Protein AF-A0A9D7DE75-F1 (afdb_monomer_lite)

Radius of gyration: 20.84 Å; chains: 1; bounding box: 69×51×45 Å

Secondary structure (DSSP, 8-state):
---GGGGGGS---HHHHHHHHHHHHHHHHHHSTTHHHHHHHHHHHHHHHHHHHHHHHHS-TTHHHHHHHHHHHHSTTS--TTTS-TTSHHHHHTT-HHHHHHHHHTT--SHHHHHHHHHHHHHHHHHHHHHHHHHHHS-HHHHHHHHHHHHHHHHHHTHHHHTTT--HHHHHHHHHHHHHHHHHHH---TTS------

Sequence (198 aa):
MRDTRLIDRIGTIPGTYLVRLSLIPLVRTIAGRYWCSVAALVLFVVFWSFPSYDVALVLHEVDANWDALFLQAAEPFTDHTQVHDARSHGAKLGFRMVPALLLRLLSIDTVPGALVLQFVLLVLFQALMLLVLRDLLGNKRWAFAWAFAFSLILCGHVYTVDYGGLFDTLAFDLLLVAILLRRRAWMVDPTAPRVLHR

Foldseek 3Di:
DDDPPVVVPDPCDVVNVLCVLQVVLLCCCCVHPNVVLLVVLLVVLCVLLVVLVCVCVVVVPQVVLLVLLLVCLVPVPDDCPVVDPCPDVSVVCNVVSPLSVVCNVVVPNDLVSSVVVLSVLSSLLLSLQLVLLCVVVVDNVRSSVVSNVVSVVCSVPPVSVVSSVPCVSVVSSVVSSVSSSVVVVPPPPPPPPPPPDD

Structure (mmCIF, N/CA/C/O backbone):
data_AF-A0A9D7DE75-F1
#
_entry.id   AF-A0A9D7DE75-F1
#
loop_
_atom_site.group_PDB
_atom_site.id
_atom_site.type_symbol
_atom_site.label_atom_id
_atom_site.label_alt_id
_atom_site.label_comp_id
_atom_site.label_asym_id
_atom_site.label_entity_id
_atom_site.label_seq_id
_atom_site.pdbx_PDB_ins_code
_atom_site.Cartn_x
_atom_site.Cartn_y
_atom_site.Cartn_z
_atom_site.occupancy
_atom_site.B_iso_or_equiv
_atom_site.auth_seq_id
_atom_site.auth_comp_id
_atom_site.auth_asym_id
_atom_site.auth_atom_id
_atom_site.pdbx_PDB_model_num
ATOM 1 N N . MET A 1 1 ? -44.470 -7.386 -1.113 1.00 44.25 1 MET A N 1
ATOM 2 C CA . MET A 1 1 ? -43.570 -8.168 -0.240 1.00 44.25 1 MET A CA 1
ATOM 3 C C . MET A 1 1 ? -42.746 -9.086 -1.130 1.00 44.25 1 MET A C 1
ATOM 5 O O . MET A 1 1 ? -43.265 -10.092 -1.586 1.00 44.25 1 MET A O 1
ATOM 9 N N . ARG A 1 2 ? -41.532 -8.663 -1.509 1.00 42.09 2 ARG A N 1
ATOM 10 C CA . ARG A 1 2 ? -40.613 -9.472 -2.324 1.00 42.09 2 ARG A CA 1
ATOM 11 C C . ARG A 1 2 ? -39.732 -10.281 -1.384 1.00 42.09 2 ARG A C 1
ATOM 13 O O . ARG A 1 2 ? -39.126 -9.721 -0.477 1.00 42.09 2 ARG A O 1
ATOM 20 N N . ASP A 1 3 ? -39.742 -11.581 -1.609 1.00 43.12 3 ASP A N 1
ATOM 21 C CA . ASP A 1 3 ? -39.094 -12.603 -0.807 1.00 43.12 3 ASP A CA 1
ATOM 22 C C . ASP A 1 3 ? -37.564 -12.479 -0.918 1.00 43.12 3 ASP A C 1
ATOM 24 O O . ASP A 1 3 ? -36.954 -12.860 -1.915 1.00 43.12 3 ASP A O 1
ATOM 28 N N . THR A 1 4 ? -36.932 -11.874 0.089 1.00 45.06 4 THR A N 1
ATOM 29 C CA . THR A 1 4 ? -35.472 -11.702 0.189 1.00 45.06 4 THR A CA 1
ATOM 30 C C . THR A 1 4 ? -34.745 -12.978 0.628 1.00 45.06 4 THR A C 1
ATOM 32 O O . THR A 1 4 ? -33.519 -12.985 0.706 1.00 45.06 4 THR A O 1
ATOM 35 N N . ARG A 1 5 ? -35.465 -14.082 0.870 1.00 48.19 5 ARG A N 1
ATOM 36 C CA . ARG A 1 5 ? -34.909 -15.330 1.423 1.00 48.19 5 ARG A CA 1
ATOM 37 C C . ARG A 1 5 ? -34.141 -16.197 0.421 1.00 48.19 5 ARG A C 1
ATOM 39 O O . ARG A 1 5 ? -33.526 -17.181 0.820 1.00 48.19 5 ARG A O 1
ATOM 46 N N . LEU A 1 6 ? -34.152 -15.852 -0.867 1.00 40.25 6 LEU A N 1
ATOM 47 C CA . LEU A 1 6 ? -33.444 -16.612 -1.908 1.00 40.25 6 LEU A CA 1
ATOM 48 C C . LEU A 1 6 ? -31.962 -16.231 -2.061 1.00 40.25 6 LEU A C 1
ATOM 50 O O . LEU A 1 6 ? -31.198 -17.012 -2.619 1.00 40.25 6 LEU A O 1
ATOM 54 N N . ILE A 1 7 ? -31.530 -15.085 -1.523 1.00 48.06 7 ILE A N 1
ATOM 55 C CA . ILE A 1 7 ? -30.121 -14.652 -1.587 1.00 48.06 7 ILE A CA 1
ATOM 56 C C . ILE A 1 7 ? -29.271 -15.322 -0.489 1.00 48.06 7 ILE A C 1
ATOM 58 O O . ILE A 1 7 ? -28.063 -15.464 -0.652 1.00 48.06 7 ILE A O 1
ATOM 62 N N . ASP A 1 8 ? -29.894 -15.840 0.573 1.00 46.19 8 ASP A N 1
ATOM 63 C CA . ASP A 1 8 ? -29.195 -16.505 1.686 1.00 46.19 8 ASP A CA 1
ATOM 64 C C . ASP A 1 8 ? -28.801 -17.971 1.404 1.00 46.19 8 ASP A C 1
ATOM 66 O O . ASP A 1 8 ? -28.172 -18.610 2.245 1.00 46.19 8 ASP A O 1
ATOM 70 N N . ARG A 1 9 ? -29.152 -18.533 0.235 1.00 43.22 9 ARG A N 1
ATOM 71 C CA . ARG A 1 9 ? -28.900 -19.954 -0.096 1.00 43.22 9 ARG A CA 1
ATOM 72 C C . ARG A 1 9 ? -27.881 -20.214 -1.201 1.00 43.22 9 ARG A C 1
ATOM 74 O O . ARG A 1 9 ? -27.605 -21.376 -1.493 1.00 43.22 9 ARG A O 1
ATOM 81 N N . ILE A 1 10 ? -27.292 -19.181 -1.798 1.00 44.47 10 ILE A N 1
ATOM 82 C CA . ILE A 1 10 ? -26.153 -19.381 -2.698 1.00 44.47 10 ILE A CA 1
ATOM 83 C C . ILE A 1 10 ? -24.924 -19.506 -1.808 1.00 44.47 10 ILE A C 1
ATOM 85 O O . ILE A 1 10 ? -24.523 -18.530 -1.177 1.00 44.47 10 ILE A O 1
ATOM 89 N N . GLY A 1 11 ? -24.388 -20.729 -1.728 1.00 43.69 11 GLY A N 1
ATOM 90 C CA . GLY A 1 11 ? -23.171 -21.067 -0.996 1.00 43.69 11 GLY A CA 1
ATOM 91 C C . GLY A 1 11 ? -22.156 -19.941 -1.112 1.00 43.69 11 GLY A C 1
ATOM 92 O O . GLY A 1 11 ? -21.724 -19.568 -2.202 1.00 43.69 11 GLY A O 1
ATOM 93 N N . THR A 1 12 ? -21.872 -19.333 0.027 1.00 49.62 12 THR A N 1
ATOM 94 C CA . THR A 1 12 ? -21.049 -18.147 0.161 1.00 49.62 12 THR A CA 1
ATOM 95 C C . THR A 1 12 ? -19.648 -18.456 -0.343 1.00 49.62 12 THR A C 1
ATOM 97 O O . THR A 1 12 ? -18.840 -19.093 0.328 1.00 49.62 12 THR A O 1
ATOM 100 N N . ILE A 1 13 ? -19.361 -18.007 -1.564 1.00 54.62 13 ILE A N 1
ATOM 101 C CA . ILE A 1 13 ? -18.041 -18.124 -2.172 1.00 54.62 13 ILE A CA 1
ATOM 102 C C . ILE A 1 13 ? -17.042 -17.479 -1.194 1.00 54.62 13 ILE A C 1
ATOM 104 O O . ILE A 1 13 ? -17.275 -16.335 -0.780 1.00 54.62 13 ILE A O 1
ATOM 108 N N . PRO A 1 14 ? -15.934 -18.145 -0.820 1.00 57.22 14 PRO A N 1
ATOM 109 C CA . PRO A 1 14 ? -14.964 -17.612 0.141 1.00 57.22 14 PRO A CA 1
ATOM 110 C C . PRO A 1 14 ? -14.538 -16.169 -0.180 1.00 57.22 14 PRO A C 1
ATOM 112 O O . PRO A 1 14 ? -14.423 -15.331 0.713 1.00 57.22 14 PRO A O 1
ATOM 115 N N . GLY A 1 15 ? -14.431 -15.838 -1.473 1.00 53.94 15 GLY A N 1
ATOM 116 C CA . GLY A 1 15 ? -14.143 -14.488 -1.965 1.00 53.94 15 GLY A CA 1
ATOM 117 C C . GLY A 1 15 ? -15.161 -13.420 -1.544 1.00 53.94 15 GLY A C 1
ATOM 118 O O . GLY A 1 15 ? -14.766 -12.325 -1.152 1.00 53.94 15 GLY A O 1
ATOM 119 N N . THR A 1 16 ? -16.465 -13.723 -1.528 1.00 59.12 16 THR A N 1
ATOM 120 C CA . THR A 1 16 ? -17.487 -12.765 -1.058 1.00 59.12 16 THR A CA 1
ATOM 121 C C . THR A 1 16 ? -17.401 -12.478 0.441 1.00 59.12 16 THR A C 1
ATOM 123 O O . THR A 1 16 ? -17.702 -11.359 0.863 1.00 59.12 16 THR A O 1
ATOM 126 N N . TYR A 1 17 ? -16.934 -13.436 1.248 1.00 62.81 17 TYR A N 1
ATOM 127 C CA . TYR A 1 17 ? -16.649 -13.198 2.664 1.00 62.81 17 TYR A CA 1
ATOM 128 C C . TYR A 1 17 ? -15.427 -12.305 2.851 1.00 62.81 17 TYR A C 1
ATOM 130 O O . TYR A 1 17 ? -15.499 -11.341 3.610 1.00 62.81 17 TYR A O 1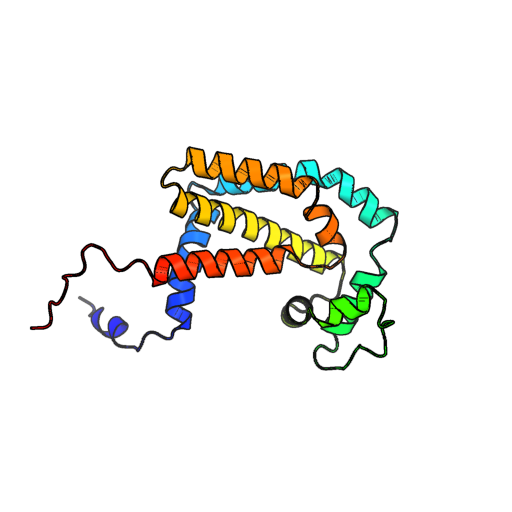
ATOM 138 N N . LEU A 1 18 ? -14.340 -12.571 2.123 1.00 60.53 18 LEU A N 1
ATOM 139 C CA . LEU A 1 18 ? -13.129 -11.749 2.174 1.00 60.53 18 LEU A CA 1
ATOM 140 C C . LEU A 1 18 ? -13.442 -10.288 1.837 1.00 60.53 18 LEU A C 1
ATOM 142 O O . LEU A 1 18 ? -13.110 -9.395 2.614 1.00 60.53 18 LEU A O 1
ATOM 146 N N . VAL A 1 19 ? -14.187 -10.063 0.751 1.00 63.16 19 VAL A N 1
ATOM 147 C CA . VAL A 1 19 ? -14.632 -8.730 0.320 1.00 63.16 19 VAL A CA 1
ATOM 148 C C . VAL A 1 19 ? -15.452 -8.035 1.408 1.00 63.16 19 VAL A C 1
ATOM 150 O O . VAL A 1 19 ? -15.190 -6.883 1.746 1.00 63.16 19 VAL A O 1
ATOM 153 N N . ARG A 1 20 ? -16.423 -8.716 2.026 1.00 63.16 20 ARG A N 1
ATOM 154 C CA . ARG A 1 20 ? -17.243 -8.099 3.083 1.00 63.16 20 ARG A CA 1
ATOM 155 C C . ARG A 1 20 ? -16.441 -7.766 4.341 1.00 63.16 20 ARG A C 1
ATOM 157 O O . ARG A 1 20 ? -16.713 -6.747 4.979 1.00 63.16 20 ARG A O 1
ATOM 164 N N . LEU A 1 21 ? -15.474 -8.605 4.705 1.00 68.25 21 LEU A N 1
ATOM 165 C CA . LEU A 1 21 ? -14.719 -8.465 5.948 1.00 68.25 21 LEU A CA 1
ATOM 166 C C . LEU A 1 21 ? -13.648 -7.374 5.873 1.00 68.25 21 LEU A C 1
ATOM 168 O O . LEU A 1 21 ? -13.449 -6.701 6.886 1.00 68.25 21 LEU A O 1
ATOM 172 N N . SER A 1 22 ? -13.012 -7.167 4.714 1.00 66.31 22 SER A N 1
ATOM 173 C CA . SER A 1 22 ? -11.941 -6.175 4.536 1.00 66.31 22 SER A CA 1
ATOM 174 C C . SER A 1 22 ? -12.391 -4.887 3.834 1.00 66.31 22 SER A C 1
ATOM 176 O O . SER A 1 22 ? -12.058 -3.802 4.310 1.00 66.31 22 SER A O 1
ATOM 178 N N . LEU A 1 23 ? -13.197 -4.957 2.764 1.00 70.94 23 LEU A N 1
ATOM 179 C CA . LEU A 1 23 ? -13.517 -3.779 1.942 1.00 70.94 23 LEU A CA 1
ATOM 180 C C . LEU A 1 23 ? -14.596 -2.884 2.556 1.00 70.94 23 LEU A C 1
ATOM 182 O O . LEU A 1 23 ? -14.458 -1.668 2.516 1.00 70.94 23 LEU A O 1
ATOM 186 N N . ILE A 1 24 ? -15.653 -3.427 3.169 1.00 75.06 24 ILE A N 1
ATOM 187 C CA . ILE A 1 24 ? -16.736 -2.590 3.735 1.00 75.06 24 ILE A CA 1
ATOM 188 C C . ILE A 1 24 ? -16.230 -1.628 4.834 1.00 75.06 24 ILE A C 1
ATOM 190 O O . ILE A 1 24 ? -16.569 -0.443 4.795 1.00 75.06 24 ILE A O 1
ATOM 194 N N . PRO A 1 25 ? -15.431 -2.071 5.822 1.00 70.56 25 PRO A N 1
ATOM 195 C CA . PRO A 1 25 ? -14.864 -1.178 6.835 1.00 70.56 25 PRO A CA 1
ATOM 196 C C . PRO A 1 25 ? -13.859 -0.188 6.254 1.00 70.56 25 PRO A C 1
ATOM 198 O O . PRO A 1 25 ? -13.826 0.961 6.696 1.00 70.56 25 PRO A O 1
ATOM 201 N N . LEU A 1 26 ? -13.065 -0.623 5.273 1.00 74.62 26 LEU A N 1
ATOM 202 C CA . LEU A 1 26 ? -12.120 0.225 4.554 1.00 74.62 26 LEU A CA 1
ATOM 203 C C . LEU A 1 26 ? -12.850 1.357 3.839 1.00 74.62 26 LEU A C 1
ATOM 205 O O . LEU A 1 26 ? -12.602 2.525 4.131 1.00 74.62 26 LEU A O 1
ATOM 209 N N . VAL A 1 27 ? -13.843 1.022 3.017 1.00 75.69 27 VAL A N 1
ATOM 210 C CA . VAL A 1 27 ? -14.694 1.992 2.322 1.00 75.69 27 VAL A CA 1
ATOM 211 C C . VAL A 1 27 ? -15.388 2.916 3.319 1.00 75.69 27 VAL A C 1
ATOM 213 O O . VAL A 1 27 ? -15.394 4.120 3.120 1.00 75.69 27 VAL A O 1
ATOM 216 N N . ARG A 1 28 ? -15.906 2.415 4.447 1.00 73.50 28 ARG A N 1
ATOM 217 C CA . ARG A 1 28 ? -16.505 3.274 5.491 1.00 73.50 28 ARG A CA 1
ATOM 218 C C . ARG A 1 28 ? -15.502 4.203 6.175 1.00 73.50 28 ARG A C 1
ATOM 220 O O . ARG A 1 28 ? -15.898 5.248 6.688 1.00 73.50 28 ARG A O 1
ATOM 227 N N . THR A 1 29 ? -14.234 3.819 6.235 1.00 73.31 29 THR A N 1
ATOM 228 C CA . THR A 1 29 ? -13.177 4.640 6.836 1.00 73.31 29 THR A CA 1
ATOM 229 C C . THR A 1 29 ? -12.740 5.735 5.876 1.00 73.31 29 THR A C 1
ATOM 231 O O . THR A 1 29 ? -12.619 6.879 6.304 1.00 73.31 29 THR A O 1
ATOM 234 N N . ILE A 1 30 ? -12.605 5.402 4.590 1.00 72.06 30 ILE A N 1
ATOM 235 C CA . ILE A 1 30 ? -12.200 6.328 3.526 1.00 72.06 30 ILE A CA 1
ATOM 236 C C . ILE A 1 30 ? -13.353 7.255 3.100 1.00 72.06 30 ILE A C 1
ATOM 238 O O . ILE A 1 30 ? -13.131 8.438 2.897 1.00 72.06 30 ILE A O 1
ATOM 242 N N . ALA A 1 31 ? -14.587 6.756 3.001 1.00 68.00 31 ALA A N 1
ATOM 243 C CA . ALA A 1 31 ? -15.753 7.515 2.527 1.00 68.00 31 ALA A CA 1
ATOM 244 C C . ALA A 1 31 ? -16.635 8.087 3.656 1.00 68.00 31 ALA A C 1
ATOM 246 O O . ALA A 1 31 ? -17.614 8.782 3.396 1.00 68.00 31 ALA A O 1
ATOM 247 N N . GLY A 1 32 ? -16.344 7.759 4.918 1.00 68.19 32 GLY A N 1
ATOM 248 C CA . GLY A 1 32 ? -17.141 8.173 6.076 1.00 68.19 32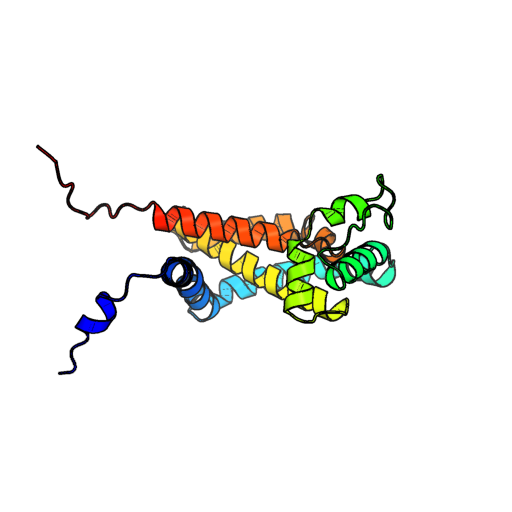 GLY A CA 1
ATOM 249 C C . GLY A 1 32 ? -16.456 9.232 6.936 1.00 68.19 32 GLY A C 1
ATOM 250 O O . GLY A 1 32 ? -15.440 9.804 6.574 1.00 68.19 32 GLY A O 1
ATOM 251 N N . ARG A 1 33 ? -16.969 9.449 8.153 1.00 67.44 33 ARG A N 1
ATOM 252 C CA . ARG A 1 33 ? -16.525 10.484 9.119 1.00 67.44 33 ARG A CA 1
ATOM 253 C C . ARG A 1 33 ? -15.031 10.458 9.513 1.00 67.44 33 ARG A C 1
ATOM 255 O O . ARG A 1 33 ? -14.587 11.323 10.259 1.00 67.44 33 ARG A O 1
ATOM 262 N N . TYR A 1 34 ? -14.269 9.460 9.074 1.00 71.75 34 TYR A N 1
ATOM 263 C CA . TYR A 1 34 ? -12.867 9.253 9.451 1.00 71.75 34 TYR A CA 1
ATOM 264 C C . TYR A 1 34 ? -11.879 9.547 8.323 1.00 71.75 34 TYR A C 1
ATOM 266 O O . TYR A 1 34 ? -10.674 9.436 8.549 1.00 71.75 34 TYR A O 1
ATOM 274 N N . TRP A 1 35 ? -12.370 9.978 7.157 1.00 79.88 35 TRP A N 1
ATOM 275 C CA . TRP A 1 35 ? -11.527 10.357 6.029 1.00 79.88 35 TRP A CA 1
ATOM 276 C C . TRP A 1 35 ? -10.535 11.458 6.420 1.00 79.88 35 TRP A C 1
ATOM 278 O O . TRP A 1 35 ? -9.378 11.384 6.031 1.00 79.88 35 TRP A O 1
ATOM 288 N N . CYS A 1 36 ? -10.931 12.402 7.287 1.00 86.50 36 CYS A N 1
ATOM 289 C CA . CYS A 1 36 ? -10.046 13.461 7.779 1.00 86.50 36 CYS A CA 1
ATOM 290 C C . CYS A 1 36 ? -8.834 12.913 8.545 1.00 86.50 36 CYS A C 1
ATOM 292 O O . CYS A 1 36 ? -7.754 13.479 8.455 1.00 86.50 36 CYS A O 1
ATOM 294 N N . SER A 1 37 ? -8.996 11.826 9.311 1.00 85.50 37 SER A N 1
ATOM 295 C CA . SER A 1 37 ? -7.886 11.216 10.052 1.00 85.50 37 SER A CA 1
ATOM 296 C C . SER A 1 37 ? -6.905 10.535 9.107 1.00 85.50 37 SER A C 1
ATOM 298 O O . SER A 1 37 ? -5.703 10.699 9.269 1.00 85.50 37 SER A O 1
ATOM 300 N N . VAL A 1 38 ? -7.412 9.811 8.106 1.00 82.88 38 VAL A N 1
ATOM 301 C CA . VAL A 1 38 ? -6.569 9.203 7.066 1.00 82.88 38 VAL A CA 1
ATOM 302 C C . VAL A 1 38 ? -5.861 10.294 6.263 1.00 82.88 38 VAL A C 1
ATOM 304 O O . VAL A 1 38 ? -4.647 10.248 6.120 1.00 82.88 38 VAL A O 1
ATOM 307 N N . ALA A 1 39 ? -6.592 11.320 5.822 1.00 85.88 39 ALA A N 1
ATOM 308 C CA . ALA A 1 39 ? -6.037 12.456 5.097 1.00 85.88 39 ALA A CA 1
ATOM 309 C C . ALA A 1 39 ? -4.967 13.192 5.914 1.00 85.88 39 ALA A C 1
ATOM 311 O O . ALA A 1 39 ? -3.925 13.523 5.369 1.00 85.88 39 ALA A O 1
ATOM 312 N N . ALA A 1 40 ? -5.175 13.399 7.218 1.00 87.62 40 ALA A N 1
ATOM 313 C CA . ALA A 1 40 ? -4.178 14.021 8.087 1.00 87.62 40 ALA A CA 1
ATOM 314 C C . ALA A 1 40 ? -2.890 13.190 8.185 1.00 87.62 40 ALA A C 1
ATOM 316 O O . ALA A 1 40 ? -1.805 13.758 8.105 1.00 87.62 40 ALA A O 1
ATOM 317 N N . LEU A 1 41 ? -2.997 11.862 8.319 1.00 87.12 41 LEU A N 1
ATOM 318 C CA . LEU A 1 41 ? -1.832 10.969 8.328 1.00 87.12 41 LEU A CA 1
ATOM 319 C C . LEU A 1 41 ? -1.099 11.002 6.983 1.00 87.12 41 LEU A C 1
ATOM 321 O O . LEU A 1 41 ? 0.114 11.169 6.954 1.00 87.12 41 LEU A O 1
ATOM 325 N N . VAL A 1 42 ? -1.835 10.911 5.874 1.00 85.50 42 VAL A N 1
ATOM 326 C CA . VAL A 1 42 ? -1.263 10.955 4.521 1.00 85.50 42 VAL A CA 1
ATOM 327 C C . VAL A 1 42 ? -0.573 12.292 4.263 1.00 85.50 42 VAL A C 1
ATOM 329 O O . VAL A 1 42 ? 0.587 12.303 3.871 1.00 85.50 42 VAL A O 1
ATOM 332 N N . LEU A 1 43 ? -1.242 13.419 4.524 1.00 85.50 43 LEU A N 1
ATOM 333 C CA . LEU A 1 43 ? -0.663 14.753 4.348 1.00 85.50 43 LEU A CA 1
ATOM 334 C C . LEU A 1 43 ? 0.594 14.933 5.197 1.00 85.50 43 LEU A C 1
ATOM 336 O O . LEU A 1 43 ? 1.574 15.493 4.717 1.00 85.50 43 LEU A O 1
ATOM 340 N N . PHE A 1 44 ? 0.581 14.428 6.432 1.00 85.81 44 PHE A N 1
ATOM 341 C CA . PHE A 1 44 ? 1.749 14.455 7.301 1.00 85.81 44 PHE A CA 1
ATOM 342 C C . PHE A 1 44 ? 2.922 13.672 6.700 1.00 85.81 44 PHE A C 1
ATOM 344 O O . PHE A 1 44 ? 4.034 14.197 6.634 1.00 85.81 44 PHE A O 1
ATOM 351 N N . VAL A 1 45 ? 2.672 12.446 6.230 1.00 82.56 45 VAL A N 1
ATOM 352 C CA . VAL A 1 45 ? 3.710 11.610 5.617 1.00 82.56 45 VAL A CA 1
ATOM 353 C C . VAL A 1 45 ? 4.258 12.258 4.356 1.00 82.56 45 VAL A C 1
ATOM 355 O O . VAL A 1 45 ? 5.470 12.365 4.212 1.00 82.56 45 VAL A O 1
ATOM 358 N N . VAL A 1 46 ? 3.392 12.756 3.475 1.00 79.19 46 VAL A N 1
ATOM 359 C CA . VAL A 1 46 ? 3.797 13.405 2.220 1.00 79.19 46 VAL A CA 1
ATOM 360 C C . VAL A 1 46 ? 4.630 14.654 2.480 1.00 79.19 46 VAL A C 1
ATOM 362 O O . VAL A 1 46 ? 5.686 14.813 1.874 1.00 79.19 46 VAL A O 1
ATOM 365 N N . PHE A 1 47 ? 4.191 15.511 3.405 1.00 81.31 47 PHE A N 1
ATOM 366 C CA . PHE A 1 47 ? 4.894 16.749 3.737 1.00 81.31 47 PHE A CA 1
ATOM 367 C C . PHE A 1 47 ? 6.324 16.480 4.218 1.00 81.31 47 PHE A C 1
ATOM 369 O O . PHE A 1 47 ? 7.259 17.139 3.775 1.00 81.31 47 PHE A O 1
ATOM 376 N N . TRP A 1 48 ? 6.504 15.478 5.081 1.00 76.19 48 TRP A N 1
ATOM 377 C CA . TRP A 1 48 ? 7.821 15.123 5.611 1.00 76.19 48 TRP A CA 1
ATOM 378 C C . TRP A 1 48 ? 8.648 14.224 4.696 1.00 76.19 48 TRP A C 1
ATOM 380 O O . TRP A 1 48 ? 9.866 14.191 4.835 1.00 76.19 48 TRP A O 1
ATOM 390 N N . SER A 1 49 ? 8.018 13.535 3.746 1.00 69.69 49 SER A N 1
ATOM 391 C CA . SER A 1 49 ? 8.721 12.713 2.759 1.00 69.69 49 SER A CA 1
ATOM 392 C C . SER A 1 49 ? 9.235 13.533 1.572 1.00 69.69 49 SER A C 1
ATOM 394 O O . SER A 1 49 ? 10.106 13.055 0.854 1.00 69.69 49 SER A O 1
ATOM 396 N N . PHE A 1 50 ? 8.761 14.767 1.363 1.00 61.28 50 PHE A N 1
ATOM 397 C CA . PHE A 1 50 ? 9.158 15.621 0.232 1.00 61.28 50 PHE A CA 1
ATOM 398 C C . PHE A 1 50 ? 10.688 15.774 0.037 1.00 61.28 50 PHE A C 1
ATOM 400 O O . PHE A 1 50 ? 11.149 15.582 -1.085 1.00 61.28 50 PHE A O 1
ATOM 407 N N . PRO A 1 51 ? 11.510 15.984 1.091 1.00 53.88 51 PRO A N 1
ATOM 408 C CA . PRO A 1 51 ? 12.970 16.095 0.959 1.00 53.88 51 PRO A CA 1
ATOM 409 C C . PRO A 1 51 ? 13.665 14.837 0.413 1.00 53.88 51 PRO A C 1
ATOM 411 O O . PRO A 1 51 ? 14.784 14.917 -0.082 1.00 53.88 51 PRO A O 1
ATOM 414 N N . SER A 1 52 ? 13.023 13.667 0.500 1.00 58.75 52 SER A N 1
ATOM 415 C CA . SER A 1 52 ? 13.569 12.418 -0.045 1.00 58.75 52 SER A CA 1
ATOM 416 C C . SER A 1 52 ? 13.329 12.236 -1.546 1.00 58.75 52 SER A C 1
ATOM 418 O O . SER A 1 52 ? 14.066 11.486 -2.186 1.00 58.75 52 SER A O 1
ATOM 420 N N . TYR A 1 53 ? 12.355 12.949 -2.125 1.00 58.12 53 TYR A N 1
ATOM 421 C CA . TYR A 1 53 ? 12.084 12.896 -3.564 1.00 58.12 53 TYR A CA 1
ATOM 422 C C . TYR A 1 53 ? 13.182 13.571 -4.375 1.00 58.12 53 TYR A C 1
ATOM 424 O O . TYR A 1 53 ? 13.546 13.056 -5.428 1.00 58.12 53 TYR A O 1
ATOM 432 N N . ASP A 1 54 ? 13.739 14.676 -3.873 1.00 58.84 54 ASP A N 1
ATOM 433 C CA . ASP A 1 54 ? 14.841 15.366 -4.544 1.00 58.84 54 ASP A CA 1
ATOM 434 C C . ASP A 1 54 ? 16.060 14.444 -4.659 1.00 58.84 54 ASP A C 1
ATOM 436 O O . ASP A 1 54 ? 16.674 14.361 -5.711 1.00 58.84 54 ASP A O 1
ATOM 440 N N . VAL A 1 55 ? 16.364 13.661 -3.623 1.00 58.81 55 VAL A N 1
ATOM 441 C CA . VAL A 1 55 ? 17.467 12.686 -3.647 1.00 58.81 55 VAL A CA 1
ATOM 442 C C . VAL A 1 55 ? 17.207 11.587 -4.687 1.00 58.81 55 VAL A C 1
ATOM 444 O O . VAL A 1 55 ? 18.075 11.311 -5.509 1.00 58.81 55 VAL A O 1
ATOM 447 N N . ALA A 1 56 ? 16.007 10.999 -4.705 1.00 60.41 56 ALA A N 1
ATOM 448 C CA . ALA A 1 56 ? 15.674 9.909 -5.626 1.00 60.41 56 ALA A CA 1
ATOM 449 C C . ALA A 1 56 ? 15.593 10.355 -7.099 1.00 60.41 56 ALA A C 1
ATOM 451 O O . ALA A 1 56 ? 16.057 9.635 -7.979 1.00 60.41 56 ALA A O 1
ATOM 452 N N . LEU A 1 57 ? 15.019 11.534 -7.370 1.00 62.56 57 LEU A N 1
ATOM 453 C CA . LEU A 1 57 ? 14.822 12.053 -8.728 1.00 62.56 57 LEU A CA 1
ATOM 454 C C . LEU A 1 57 ? 16.060 12.758 -9.292 1.00 62.56 57 LEU A C 1
ATOM 456 O O . LEU A 1 57 ? 16.236 12.764 -10.506 1.00 62.56 57 LEU A O 1
ATOM 460 N N . VAL A 1 58 ? 16.902 13.368 -8.449 1.00 59.75 58 VAL A N 1
ATOM 461 C CA . VAL A 1 58 ? 18.079 14.131 -8.905 1.00 59.75 58 VAL A CA 1
ATOM 462 C C . VAL A 1 58 ? 19.332 13.261 -8.985 1.00 59.75 58 VAL A C 1
ATOM 464 O O . VAL A 1 58 ? 20.167 13.496 -9.856 1.00 59.75 58 VAL A O 1
ATOM 467 N N . LEU A 1 59 ? 19.493 12.259 -8.110 1.00 59.59 59 LEU A N 1
ATOM 468 C CA . LEU A 1 59 ? 20.720 11.450 -8.071 1.00 59.59 59 LEU A CA 1
ATOM 469 C C . LEU A 1 59 ? 20.661 10.174 -8.920 1.00 59.59 59 LEU A C 1
ATOM 471 O O . LEU A 1 59 ? 21.687 9.512 -9.048 1.00 59.59 59 LEU A O 1
ATOM 475 N N . HIS A 1 60 ? 19.506 9.822 -9.504 1.00 65.19 60 HIS A N 1
ATOM 476 C CA . HIS A 1 60 ? 19.330 8.627 -10.353 1.00 65.19 60 HIS A CA 1
ATOM 477 C C . HIS A 1 60 ? 19.786 7.298 -9.705 1.00 65.19 60 HIS A C 1
ATOM 479 O O . HIS A 1 60 ? 19.942 6.281 -10.378 1.00 65.19 60 HIS A O 1
ATOM 485 N N . GLU A 1 61 ? 19.977 7.265 -8.380 1.00 63.50 61 GLU A N 1
ATOM 486 C CA . GLU A 1 61 ? 20.538 6.112 -7.654 1.00 63.50 61 GLU A CA 1
ATOM 487 C C . GLU A 1 61 ? 19.640 4.864 -7.704 1.00 63.50 61 GLU A C 1
ATOM 489 O O . GLU A 1 61 ? 20.069 3.763 -7.357 1.00 63.50 61 GLU A O 1
ATOM 494 N N . VAL A 1 62 ? 18.389 5.026 -8.139 1.00 68.69 62 VAL A N 1
ATOM 495 C CA . VAL A 1 62 ? 17.344 3.997 -8.123 1.00 68.69 62 VAL A CA 1
ATOM 496 C C . VAL A 1 62 ? 16.913 3.512 -9.509 1.00 68.69 62 VAL A C 1
ATOM 498 O O . VAL A 1 62 ? 16.108 2.582 -9.586 1.00 68.69 62 VAL A O 1
ATOM 501 N N . ASP A 1 63 ? 17.471 4.059 -10.593 1.00 72.81 63 ASP A N 1
ATOM 502 C CA . ASP A 1 63 ? 17.069 3.730 -11.973 1.00 72.81 63 ASP A CA 1
ATOM 503 C C . ASP A 1 63 ? 17.246 2.234 -12.283 1.00 72.81 63 ASP A C 1
ATOM 505 O O . ASP A 1 63 ? 16.340 1.585 -12.804 1.00 72.81 63 ASP A O 1
ATOM 509 N N . ALA A 1 64 ? 18.349 1.633 -11.826 1.00 75.31 64 ALA A N 1
ATOM 510 C CA . ALA A 1 64 ? 18.621 0.209 -12.032 1.00 75.31 64 ALA A CA 1
ATOM 511 C C . ALA A 1 64 ? 17.575 -0.724 -11.385 1.00 75.31 64 ALA A C 1
ATOM 513 O O . ALA A 1 64 ? 17.330 -1.824 -11.885 1.00 75.31 64 ALA A O 1
ATOM 514 N N . ASN A 1 65 ? 16.951 -0.310 -10.275 1.00 77.38 65 ASN A N 1
ATOM 515 C CA . ASN A 1 65 ? 15.899 -1.107 -9.642 1.00 77.38 65 ASN A CA 1
ATOM 516 C C . ASN A 1 65 ? 14.592 -1.031 -10.436 1.00 77.38 65 ASN A C 1
ATOM 518 O O . ASN A 1 65 ? 13.886 -2.033 -10.551 1.00 77.38 65 ASN A O 1
ATOM 522 N N . TRP A 1 66 ? 14.276 0.146 -10.982 1.00 81.12 66 TRP A N 1
ATOM 523 C CA . TRP A 1 66 ? 13.110 0.340 -11.835 1.00 81.12 66 TRP A CA 1
ATOM 524 C C . TRP A 1 66 ? 13.228 -0.462 -13.127 1.00 81.12 66 TRP A C 1
ATOM 526 O O . TRP A 1 66 ? 12.291 -1.180 -13.469 1.00 81.12 66 TRP A O 1
ATOM 536 N N . ASP A 1 67 ? 14.387 -0.430 -13.783 1.00 83.12 67 ASP A N 1
ATOM 537 C CA . ASP A 1 67 ? 14.642 -1.214 -14.995 1.00 83.12 67 ASP A CA 1
ATOM 538 C C . ASP A 1 67 ? 14.472 -2.716 -14.746 1.00 83.12 67 ASP A C 1
ATOM 540 O O . ASP A 1 67 ? 13.776 -3.405 -15.494 1.00 83.12 67 ASP A O 1
ATOM 544 N N . ALA A 1 68 ? 15.041 -3.224 -13.648 1.00 80.31 68 ALA A N 1
ATOM 545 C CA . ALA A 1 68 ? 14.882 -4.619 -13.246 1.00 80.31 68 ALA A CA 1
ATOM 546 C C . ALA A 1 68 ? 13.409 -4.984 -12.992 1.00 80.31 68 ALA A C 1
ATOM 548 O O . ALA A 1 68 ? 12.945 -6.051 -13.398 1.00 80.31 68 ALA A O 1
ATOM 549 N N . LEU A 1 69 ? 12.652 -4.094 -12.345 1.00 83.19 69 LEU A N 1
ATOM 550 C CA . LEU A 1 69 ? 11.237 -4.308 -12.069 1.00 83.19 69 LEU A CA 1
ATOM 551 C C . LEU A 1 69 ? 10.387 -4.305 -13.348 1.00 83.19 69 LEU A C 1
ATOM 553 O O . LEU A 1 69 ? 9.520 -5.167 -13.498 1.00 83.19 69 LEU A O 1
ATOM 557 N N . PHE A 1 70 ? 10.623 -3.374 -14.277 1.00 87.88 70 PHE A N 1
ATOM 558 C CA . PHE A 1 70 ? 9.879 -3.312 -15.539 1.00 87.88 70 PHE A CA 1
ATOM 559 C C . PHE A 1 70 ? 10.228 -4.464 -16.477 1.00 87.88 70 PHE A C 1
ATOM 561 O O . PHE A 1 70 ? 9.331 -4.998 -17.130 1.00 87.88 70 PHE A O 1
ATOM 568 N N . LEU A 1 71 ? 11.484 -4.917 -16.482 1.00 86.31 71 LEU A N 1
ATOM 569 C CA . LEU A 1 71 ? 11.885 -6.128 -17.193 1.00 86.31 71 LEU A CA 1
ATOM 570 C C . LEU A 1 71 ? 11.119 -7.354 -16.670 1.00 86.31 71 LEU A C 1
ATOM 572 O O . LEU A 1 71 ? 10.536 -8.110 -17.448 1.00 86.31 71 LEU A O 1
ATOM 576 N N . GLN A 1 72 ? 11.036 -7.511 -15.346 1.00 84.50 72 GLN A N 1
ATOM 577 C CA . GLN A 1 72 ? 10.249 -8.582 -14.730 1.00 84.50 72 GLN A CA 1
ATOM 578 C C . GLN A 1 72 ? 8.747 -8.429 -14.987 1.00 84.50 72 GLN A C 1
ATOM 580 O O . GLN A 1 72 ? 8.056 -9.424 -15.176 1.00 84.50 72 GLN A O 1
ATOM 585 N N . ALA A 1 73 ? 8.215 -7.206 -15.013 1.00 87.06 73 ALA A N 1
ATOM 586 C CA . ALA A 1 73 ? 6.806 -6.972 -15.322 1.00 87.06 73 ALA A CA 1
ATOM 587 C C . ALA A 1 73 ? 6.471 -7.316 -16.785 1.00 87.06 73 ALA A C 1
ATOM 589 O O . ALA A 1 73 ? 5.383 -7.826 -17.063 1.00 87.06 73 ALA A O 1
ATOM 590 N N . ALA A 1 74 ? 7.391 -7.071 -17.721 1.00 87.38 74 ALA A N 1
ATOM 591 C CA . ALA A 1 74 ? 7.229 -7.442 -19.124 1.00 87.38 74 ALA A CA 1
ATOM 592 C C . ALA A 1 74 ? 7.206 -8.968 -19.310 1.00 87.38 74 ALA A C 1
ATOM 594 O O . ALA A 1 74 ? 6.370 -9.484 -20.058 1.0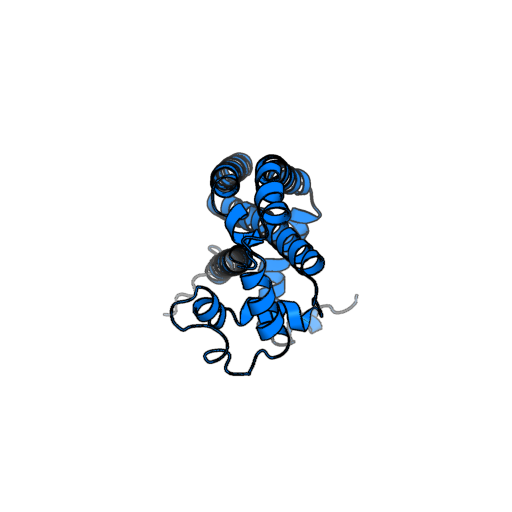0 87.38 74 ALA A O 1
ATOM 595 N N . GLU A 1 75 ? 8.068 -9.681 -18.580 1.00 85.94 75 GLU A N 1
ATOM 596 C CA . GLU A 1 75 ? 8.258 -11.128 -18.696 1.00 85.94 75 GLU A CA 1
ATOM 597 C C . GLU A 1 75 ? 8.250 -11.844 -17.325 1.00 85.94 75 GLU A C 1
ATOM 599 O O . GLU A 1 75 ? 9.266 -12.384 -16.883 1.00 85.94 75 GLU A O 1
ATOM 604 N N . PRO A 1 76 ? 7.101 -11.908 -16.624 1.00 79.88 76 PRO A N 1
ATOM 605 C CA . PRO A 1 76 ? 7.044 -12.314 -15.211 1.00 79.88 76 PRO A CA 1
ATOM 606 C C . PRO A 1 76 ? 7.299 -13.802 -14.949 1.00 79.88 76 PRO A C 1
ATOM 608 O O . PRO A 1 76 ? 7.434 -14.205 -13.795 1.00 79.88 76 PRO A O 1
ATOM 611 N N . PHE A 1 77 ? 7.336 -14.624 -15.999 1.00 82.75 77 PHE A N 1
ATOM 612 C CA . PHE A 1 77 ? 7.567 -16.069 -15.912 1.00 82.75 77 PHE A CA 1
ATOM 613 C C . PHE A 1 77 ? 8.904 -16.502 -16.533 1.00 82.75 77 PHE A C 1
ATOM 615 O O . PHE A 1 77 ? 9.162 -17.701 -16.634 1.00 82.75 77 PHE A O 1
ATOM 622 N N . THR A 1 78 ? 9.738 -15.547 -16.953 1.00 80.00 78 THR A N 1
ATOM 623 C CA . THR A 1 78 ? 11.085 -15.813 -17.469 1.00 80.00 78 THR A CA 1
ATOM 624 C C . THR A 1 78 ? 12.089 -15.849 -16.314 1.00 80.00 78 THR A C 1
ATOM 626 O O . THR A 1 78 ? 11.932 -15.154 -15.309 1.00 80.00 78 THR A O 1
ATOM 629 N N . ASP A 1 79 ? 13.124 -16.681 -16.435 1.00 75.06 79 ASP A N 1
ATOM 630 C CA . ASP A 1 79 ? 14.244 -16.688 -15.497 1.00 75.06 79 ASP A CA 1
ATOM 631 C C . ASP A 1 79 ? 15.156 -15.476 -15.751 1.00 75.06 79 ASP A C 1
ATOM 633 O O . ASP A 1 79 ? 15.852 -15.402 -16.762 1.00 75.06 79 ASP A O 1
ATOM 637 N N . HIS A 1 80 ? 15.158 -14.531 -14.810 1.00 72.38 80 HIS A N 1
ATOM 638 C CA . HIS A 1 80 ? 15.961 -13.303 -14.872 1.00 72.38 80 HIS A CA 1
ATOM 639 C C . HIS A 1 80 ? 17.310 -13.419 -14.143 1.00 72.38 80 HIS A C 1
ATOM 641 O O . HIS A 1 80 ? 18.053 -12.439 -14.055 1.00 72.38 80 HIS A O 1
ATOM 647 N N . THR A 1 81 ? 17.665 -14.600 -13.621 1.00 68.06 81 THR A N 1
ATOM 648 C CA . THR A 1 81 ? 18.906 -14.812 -12.848 1.00 68.06 81 THR A CA 1
ATOM 649 C C . THR A 1 81 ? 20.182 -14.643 -13.672 1.00 68.06 81 THR A C 1
ATOM 651 O O . THR A 1 81 ? 21.244 -14.420 -13.099 1.00 68.06 81 THR A O 1
ATOM 654 N N . GLN A 1 82 ? 20.091 -14.709 -15.003 1.00 64.06 82 GLN A N 1
ATOM 655 C CA . GLN A 1 82 ? 21.221 -14.472 -15.909 1.00 64.06 82 GLN A CA 1
ATOM 656 C C . GLN A 1 82 ? 21.398 -12.994 -16.288 1.00 64.06 82 GLN A C 1
ATOM 658 O O . GLN A 1 82 ? 22.462 -12.614 -16.771 1.00 64.06 82 GLN A O 1
ATOM 663 N N . VAL A 1 83 ? 20.371 -12.164 -16.076 1.00 64.44 83 VAL A N 1
ATOM 664 C CA . VAL A 1 83 ? 20.374 -10.737 -16.442 1.00 64.44 83 VAL A CA 1
ATOM 665 C C . VAL A 1 83 ? 20.908 -9.866 -15.301 1.00 64.44 83 VAL A C 1
ATOM 667 O O . VAL A 1 83 ? 21.496 -8.812 -15.539 1.00 64.44 83 VAL A O 1
ATOM 670 N N . HIS A 1 84 ? 20.764 -10.321 -14.055 1.00 62.50 84 HIS A N 1
ATOM 671 C CA . HIS A 1 84 ? 21.254 -9.619 -12.872 1.00 62.50 84 HIS A CA 1
ATOM 672 C C . HIS A 1 84 ? 22.338 -10.437 -12.170 1.00 62.50 84 HIS A C 1
ATOM 674 O O . HIS A 1 84 ? 22.138 -11.612 -11.882 1.00 62.50 84 HIS A O 1
ATOM 680 N N . ASP A 1 85 ? 23.476 -9.810 -11.847 1.00 59.88 85 ASP A N 1
ATOM 681 C CA . ASP A 1 85 ? 24.544 -10.454 -11.070 1.00 59.88 85 ASP A CA 1
ATOM 682 C C . ASP A 1 85 ? 23.953 -11.046 -9.777 1.00 59.88 85 ASP A C 1
ATOM 684 O O . ASP A 1 85 ? 23.223 -10.360 -9.056 1.00 59.88 85 ASP A O 1
ATOM 688 N N . ALA A 1 86 ? 24.262 -12.307 -9.465 1.00 56.00 86 ALA A N 1
ATOM 689 C CA . ALA A 1 86 ? 23.732 -13.034 -8.309 1.00 56.00 86 ALA A CA 1
ATOM 690 C C . ALA A 1 86 ? 24.021 -12.338 -6.962 1.00 56.00 86 ALA A C 1
ATOM 692 O O . ALA A 1 86 ? 23.360 -12.613 -5.960 1.00 56.00 86 ALA A O 1
ATOM 693 N N . ARG A 1 87 ? 25.008 -11.430 -6.922 1.00 55.72 87 ARG A N 1
ATOM 694 C CA . ARG A 1 87 ? 25.330 -10.595 -5.751 1.00 55.72 87 ARG A CA 1
ATOM 695 C C . ARG A 1 87 ? 24.655 -9.221 -5.755 1.00 55.72 87 ARG A C 1
ATOM 697 O O . ARG A 1 87 ? 24.696 -8.528 -4.738 1.00 55.72 87 ARG A O 1
ATOM 704 N N . SER A 1 88 ? 24.039 -8.820 -6.864 1.00 58.03 88 SER A N 1
ATOM 705 C CA . SER A 1 88 ? 23.343 -7.540 -6.986 1.00 58.03 88 SER A CA 1
ATOM 706 C C . SER A 1 88 ? 22.019 -7.541 -6.216 1.00 58.03 88 SER A C 1
ATOM 708 O O . SER A 1 88 ? 21.374 -8.576 -6.035 1.00 58.03 88 SER A O 1
ATOM 710 N N . HIS A 1 89 ? 21.568 -6.358 -5.782 1.00 53.06 89 HIS A N 1
ATOM 711 C CA . HIS A 1 89 ? 20.210 -6.197 -5.245 1.00 53.06 89 HIS A CA 1
ATOM 712 C C . HIS A 1 89 ? 19.132 -6.625 -6.265 1.00 53.06 89 HIS A C 1
ATOM 714 O O . HIS A 1 89 ? 18.074 -7.098 -5.853 1.00 53.06 89 HIS A O 1
ATOM 720 N N . GLY A 1 90 ? 19.437 -6.582 -7.571 1.00 50.66 90 GLY A N 1
ATOM 721 C CA . GLY A 1 90 ? 18.574 -7.061 -8.656 1.00 50.66 90 GLY A CA 1
ATOM 722 C C . GLY A 1 90 ? 18.252 -8.557 -8.599 1.00 50.66 90 GLY A C 1
ATOM 723 O O . GLY A 1 90 ? 17.115 -8.949 -8.844 1.00 50.66 90 GLY A O 1
ATOM 724 N N . ALA A 1 91 ? 19.180 -9.405 -8.144 1.00 49.62 91 ALA A N 1
ATOM 725 C CA . ALA A 1 91 ? 18.892 -10.828 -7.933 1.00 49.62 91 ALA A CA 1
ATOM 726 C C . ALA A 1 91 ? 17.881 -11.062 -6.789 1.00 49.62 91 ALA A C 1
ATOM 728 O O . ALA A 1 91 ? 17.118 -12.028 -6.813 1.00 49.62 91 ALA A O 1
ATOM 729 N N . LYS A 1 92 ? 17.808 -10.147 -5.807 1.00 56.59 92 LYS A N 1
ATOM 730 C CA . LYS A 1 92 ? 16.786 -10.177 -4.743 1.00 56.59 92 LYS A CA 1
ATOM 731 C C . LYS A 1 92 ? 15.424 -9.665 -5.223 1.00 56.59 92 LYS A C 1
ATOM 733 O O . LYS A 1 92 ? 14.410 -10.050 -4.640 1.00 56.59 92 LYS A O 1
ATOM 738 N N . LEU A 1 93 ? 15.380 -8.858 -6.291 1.00 53.03 93 LEU A N 1
ATOM 739 C CA . LEU A 1 93 ? 14.129 -8.453 -6.945 1.00 53.03 93 LEU A CA 1
ATOM 740 C C . LEU A 1 93 ? 13.423 -9.645 -7.605 1.00 53.03 93 LEU A C 1
ATOM 742 O O . LEU A 1 93 ? 12.202 -9.648 -7.648 1.00 53.03 93 LEU A O 1
ATOM 746 N N . GLY A 1 94 ? 14.139 -10.704 -8.010 1.00 50.34 94 GLY A N 1
ATOM 747 C CA . GLY A 1 94 ? 13.536 -11.940 -8.543 1.00 50.34 94 GLY A CA 1
ATOM 748 C C . GLY A 1 94 ? 12.546 -12.643 -7.596 1.00 50.34 94 GLY A C 1
ATOM 749 O O . GLY A 1 94 ? 11.687 -13.395 -8.044 1.00 50.34 94 GLY A O 1
ATOM 750 N N . PHE A 1 95 ? 12.584 -12.350 -6.288 1.00 51.94 95 PHE A N 1
ATOM 751 C CA . PHE A 1 95 ? 11.583 -12.824 -5.319 1.00 51.94 95 PHE A CA 1
ATOM 752 C C . PHE A 1 95 ? 10.307 -11.965 -5.272 1.00 51.94 95 PHE A C 1
ATOM 754 O O . PHE A 1 95 ? 9.374 -12.275 -4.530 1.00 51.94 95 PHE A O 1
ATOM 761 N N . ARG A 1 96 ? 10.234 -10.884 -6.056 1.00 66.81 96 ARG A N 1
ATOM 762 C CA . ARG A 1 96 ? 9.159 -9.880 -6.026 1.00 66.81 96 ARG A CA 1
ATOM 763 C C . ARG A 1 96 ? 8.243 -9.987 -7.235 1.00 66.81 96 ARG A C 1
ATOM 765 O O . ARG A 1 96 ? 7.818 -8.999 -7.827 1.00 66.81 96 ARG A O 1
ATOM 772 N N . MET A 1 97 ? 7.855 -11.224 -7.517 1.00 76.75 97 MET A N 1
ATOM 773 C CA . MET A 1 97 ? 6.858 -11.556 -8.527 1.00 76.75 97 MET A CA 1
ATOM 774 C C . MET A 1 97 ? 5.547 -10.779 -8.323 1.00 76.75 97 MET A C 1
ATOM 776 O O . MET A 1 97 ? 4.903 -10.392 -9.289 1.00 76.75 97 MET A O 1
ATOM 780 N N . VAL A 1 98 ? 5.152 -10.512 -7.073 1.00 85.56 98 VAL A N 1
ATOM 781 C CA . VAL A 1 98 ? 3.879 -9.843 -6.766 1.00 85.56 98 VAL A CA 1
ATOM 782 C C . VAL A 1 98 ? 3.842 -8.391 -7.284 1.00 85.56 98 VAL A C 1
ATOM 784 O O . VAL A 1 98 ? 2.916 -8.084 -8.034 1.00 85.56 98 VAL A O 1
ATOM 787 N N . PRO A 1 99 ? 4.817 -7.509 -6.975 1.00 86.56 99 PRO A N 1
ATOM 788 C CA . PRO A 1 99 ? 4.920 -6.193 -7.613 1.00 86.56 99 PRO A CA 1
ATOM 789 C C . PRO A 1 99 ? 4.952 -6.231 -9.146 1.00 86.56 99 PRO A C 1
ATOM 791 O O . PRO A 1 99 ? 4.190 -5.506 -9.783 1.00 86.56 99 PRO A O 1
ATOM 794 N N . ALA A 1 100 ? 5.770 -7.102 -9.745 1.00 87.44 100 ALA A N 1
ATOM 795 C CA . ALA A 1 100 ? 5.885 -7.210 -11.202 1.00 87.44 100 ALA A CA 1
ATOM 796 C C . ALA A 1 100 ? 4.556 -7.626 -11.861 1.00 87.44 100 ALA A C 1
ATOM 798 O O . ALA A 1 100 ? 4.104 -7.005 -12.824 1.00 87.44 100 ALA A O 1
ATOM 799 N N . LEU A 1 101 ? 3.876 -8.631 -11.299 1.00 89.38 101 LEU A N 1
ATOM 800 C CA . LEU A 1 101 ? 2.549 -9.054 -11.747 1.00 89.38 101 LEU A CA 1
ATOM 801 C C . LEU A 1 101 ? 1.504 -7.954 -11.567 1.00 89.38 101 LEU A C 1
ATOM 803 O O . LEU A 1 101 ? 0.636 -7.809 -12.422 1.00 89.38 101 LEU A O 1
ATOM 807 N N . LEU A 1 102 ? 1.571 -7.185 -10.478 1.00 90.06 102 LEU A N 1
ATOM 808 C CA . LEU A 1 102 ? 0.656 -6.073 -10.233 1.00 90.06 102 LEU A CA 1
ATOM 809 C C . LEU A 1 102 ? 0.824 -4.975 -11.291 1.00 90.06 102 LEU A C 1
ATOM 811 O O . LEU A 1 102 ? -0.172 -4.526 -11.857 1.00 90.06 102 LEU A O 1
ATOM 815 N N . LEU A 1 103 ? 2.064 -4.586 -11.602 1.00 91.44 103 LEU A N 1
ATOM 816 C CA . LEU A 1 103 ? 2.355 -3.620 -12.664 1.00 91.44 103 LEU A CA 1
ATOM 817 C C . LEU A 1 103 ? 1.882 -4.130 -14.026 1.00 91.44 103 LEU A C 1
ATOM 819 O O . LEU A 1 103 ? 1.184 -3.412 -14.741 1.00 91.44 103 LEU A O 1
ATOM 823 N N . ARG A 1 104 ? 2.169 -5.397 -14.350 1.00 91.25 104 ARG A N 1
ATOM 824 C CA . ARG A 1 104 ? 1.713 -6.035 -15.591 1.00 91.25 104 ARG A CA 1
ATOM 825 C C . ARG A 1 104 ? 0.191 -6.077 -15.696 1.00 91.25 104 ARG A C 1
ATOM 827 O O . ARG A 1 104 ? -0.354 -5.755 -16.747 1.00 91.25 104 ARG A O 1
ATOM 834 N N . LEU A 1 105 ? -0.495 -6.452 -14.617 1.00 93.19 105 LEU A N 1
ATOM 835 C CA . LEU A 1 105 ? -1.956 -6.527 -14.558 1.00 93.19 105 LEU A CA 1
ATOM 836 C C . LEU A 1 105 ? -2.603 -5.157 -14.785 1.00 93.19 105 LEU A C 1
ATOM 838 O O . LEU A 1 105 ? -3.631 -5.066 -15.451 1.00 93.19 105 LEU A O 1
ATOM 842 N N . LEU A 1 106 ? -1.996 -4.099 -14.246 1.00 93.69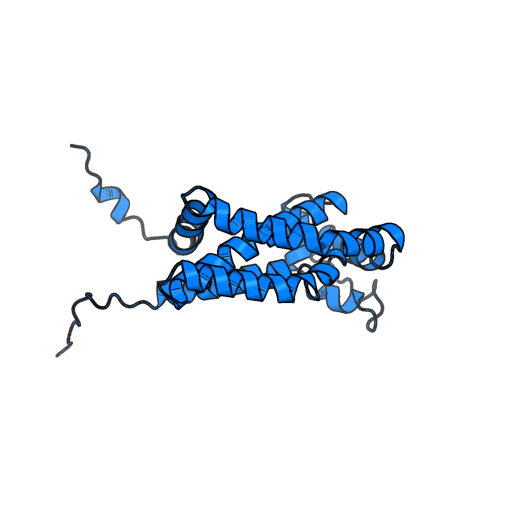 106 LEU A N 1
ATOM 843 C CA . LEU A 1 106 ? -2.468 -2.722 -14.390 1.00 93.69 106 LEU A CA 1
ATOM 844 C C . LEU A 1 106 ? -1.948 -2.029 -15.656 1.00 93.69 106 LEU A C 1
ATOM 846 O O . LEU A 1 106 ? -2.300 -0.877 -15.891 1.00 93.69 106 LEU A O 1
ATOM 850 N N . SER A 1 107 ? -1.151 -2.722 -16.479 1.00 93.56 107 SER A N 1
ATOM 851 C CA . SER A 1 107 ? -0.490 -2.156 -17.664 1.00 93.56 107 SER A CA 1
ATOM 852 C C . SER A 1 107 ? 0.323 -0.894 -17.345 1.00 93.56 107 SER A C 1
ATOM 854 O O . SER A 1 107 ? 0.278 0.085 -18.082 1.00 93.56 107 SER A O 1
ATOM 856 N N . ILE A 1 108 ? 1.040 -0.909 -16.218 1.00 91.75 108 ILE A N 1
ATOM 857 C CA . ILE A 1 108 ? 1.935 0.174 -15.806 1.00 91.75 108 ILE A CA 1
ATOM 858 C C . ILE A 1 108 ? 3.349 -0.167 -16.274 1.00 91.75 108 ILE A C 1
ATOM 860 O O . ILE A 1 108 ? 3.973 -1.096 -15.764 1.00 91.75 108 ILE A O 1
ATOM 864 N N . ASP A 1 109 ? 3.850 0.612 -17.221 1.00 89.94 109 ASP A N 1
ATOM 865 C CA . ASP A 1 109 ? 5.147 0.450 -17.885 1.00 89.94 109 ASP A CA 1
ATOM 866 C C . ASP A 1 109 ? 6.070 1.669 -17.710 1.00 89.94 109 ASP A C 1
ATOM 868 O O . ASP A 1 109 ? 7.140 1.738 -18.308 1.00 89.94 109 ASP A O 1
ATOM 872 N N . THR A 1 110 ? 5.674 2.635 -16.875 1.00 88.19 110 THR A N 1
ATOM 873 C CA . THR A 1 110 ? 6.434 3.867 -16.630 1.00 88.19 110 THR A CA 1
ATOM 874 C C . THR A 1 110 ? 6.683 4.099 -15.141 1.00 88.19 110 THR A C 1
ATOM 876 O O . THR A 1 110 ? 5.816 3.828 -14.302 1.00 88.19 110 THR A O 1
ATOM 879 N N . VAL A 1 111 ? 7.852 4.663 -14.803 1.00 84.50 111 VAL A N 1
ATOM 880 C CA . VAL A 1 111 ? 8.217 5.031 -13.419 1.00 84.50 111 VAL A CA 1
ATOM 881 C C . VAL A 1 111 ? 7.163 5.945 -12.778 1.00 84.50 111 VAL A C 1
ATOM 883 O O . VAL A 1 111 ? 6.698 5.612 -11.687 1.00 84.50 111 VAL A O 1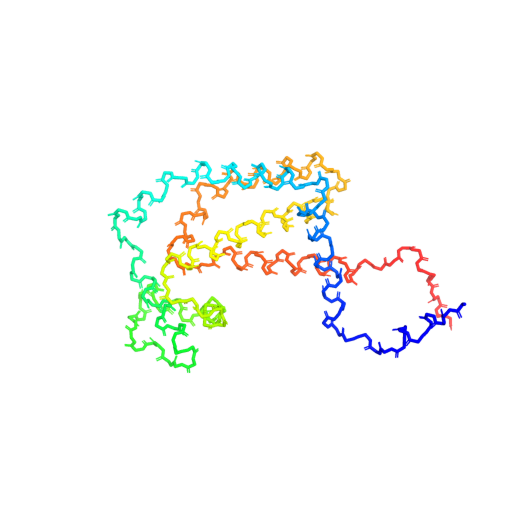
ATOM 886 N N . PRO A 1 112 ? 6.685 7.035 -13.424 1.00 84.75 112 PRO A N 1
ATOM 887 C CA . PRO A 1 112 ? 5.639 7.869 -12.835 1.00 84.75 112 PRO A CA 1
ATOM 888 C C . PRO A 1 112 ? 4.356 7.092 -12.520 1.00 84.75 112 PRO A C 1
ATOM 890 O O . PRO A 1 112 ? 3.784 7.277 -11.449 1.00 84.75 112 PRO A O 1
ATOM 893 N N . GLY A 1 113 ? 3.919 6.187 -13.403 1.00 85.88 113 GLY A N 1
ATOM 894 C CA . GLY A 1 113 ? 2.744 5.349 -13.151 1.00 85.88 113 GLY A CA 1
ATOM 895 C C . GLY A 1 113 ? 2.930 4.429 -11.941 1.00 85.88 113 GLY A C 1
ATOM 896 O O . GLY A 1 113 ? 2.026 4.295 -11.113 1.00 85.88 113 GLY A O 1
ATOM 897 N N . ALA A 1 114 ? 4.119 3.848 -11.787 1.00 86.81 114 ALA A N 1
ATOM 898 C CA . ALA A 1 114 ? 4.443 3.006 -10.643 1.00 86.81 114 ALA A CA 1
ATOM 899 C C . ALA A 1 114 ? 4.531 3.806 -9.331 1.00 86.81 114 ALA A C 1
ATOM 901 O O . ALA A 1 114 ? 4.061 3.331 -8.299 1.00 86.81 114 ALA A O 1
ATOM 902 N N . LEU A 1 115 ? 5.038 5.042 -9.370 1.00 84.25 115 LEU A N 1
ATOM 903 C CA . LEU A 1 115 ? 5.028 5.956 -8.223 1.00 84.25 115 LEU A CA 1
ATOM 904 C C . LEU A 1 115 ? 3.601 6.337 -7.805 1.00 84.25 115 LEU A C 1
ATOM 906 O O . LEU A 1 115 ? 3.296 6.353 -6.612 1.00 84.25 115 LEU A O 1
ATOM 910 N N . VAL A 1 116 ? 2.693 6.576 -8.761 1.00 85.81 116 VAL A N 1
ATOM 911 C CA . VAL A 1 116 ? 1.268 6.788 -8.448 1.00 85.81 116 VAL A CA 1
ATOM 912 C C . VAL A 1 116 ? 0.678 5.556 -7.763 1.00 85.81 116 VAL A C 1
ATOM 914 O O . VAL A 1 116 ? -0.036 5.692 -6.769 1.00 85.81 116 VAL A O 1
ATOM 917 N N . LEU A 1 117 ? 0.991 4.351 -8.243 1.00 89.06 117 LEU A N 1
ATOM 918 C CA . LEU A 1 117 ? 0.543 3.117 -7.597 1.00 89.06 117 LEU A CA 1
ATOM 919 C C . LEU A 1 117 ? 1.082 2.998 -6.164 1.00 89.06 117 LEU A C 1
ATOM 921 O O . LEU A 1 117 ? 0.310 2.709 -5.253 1.00 89.06 117 LEU A O 1
ATOM 925 N N . GLN A 1 118 ? 2.370 3.263 -5.939 1.00 86.06 118 GLN A N 1
ATOM 926 C CA . GLN A 1 118 ? 2.950 3.267 -4.593 1.00 86.06 118 GLN A CA 1
ATOM 927 C C . GLN A 1 118 ? 2.290 4.301 -3.679 1.00 86.06 118 GLN A C 1
ATOM 929 O O . GLN A 1 118 ? 2.023 4.013 -2.514 1.00 86.06 118 GLN A O 1
ATOM 934 N N . PHE A 1 119 ? 1.945 5.478 -4.203 1.00 84.38 119 PHE A N 1
ATOM 935 C CA . PHE A 1 119 ? 1.195 6.477 -3.452 1.00 84.38 119 PHE A CA 1
ATOM 936 C C . PHE A 1 119 ? -0.196 5.970 -3.044 1.00 84.38 119 PHE A C 1
ATOM 938 O O . PHE A 1 119 ? -0.622 6.153 -1.903 1.00 84.38 119 PHE A O 1
ATOM 945 N N . VAL A 1 120 ? -0.902 5.282 -3.946 1.00 88.06 120 VAL A N 1
ATOM 946 C CA . VAL A 1 120 ? -2.188 4.643 -3.628 1.00 88.06 120 VAL A CA 1
ATOM 947 C C . VAL A 1 120 ? -2.021 3.580 -2.538 1.00 88.06 120 VAL A C 1
ATOM 949 O O . VAL A 1 120 ? -2.839 3.529 -1.618 1.00 88.06 120 VAL A O 1
ATOM 952 N N . LEU A 1 121 ? -0.956 2.776 -2.598 1.00 88.44 121 LEU A N 1
ATOM 953 C CA . LEU A 1 121 ? -0.624 1.791 -1.564 1.00 88.44 121 LEU A CA 1
ATOM 954 C C . LEU A 1 121 ? -0.307 2.460 -0.218 1.00 88.44 121 LEU A C 1
ATOM 956 O O . LEU A 1 121 ? -0.805 2.025 0.809 1.00 88.44 121 LEU A O 1
ATOM 960 N N . LEU A 1 122 ? 0.401 3.591 -0.197 1.00 86.50 122 LEU A N 1
ATOM 961 C CA . LEU A 1 122 ? 0.597 4.393 1.020 1.00 86.50 122 LEU A CA 1
ATOM 962 C C . LEU A 1 122 ? -0.741 4.823 1.640 1.00 86.50 122 LEU A C 1
ATOM 964 O O . LEU A 1 122 ? -0.956 4.677 2.845 1.00 86.50 122 LEU A O 1
ATOM 968 N N . VAL A 1 123 ? -1.663 5.350 0.833 1.00 87.50 123 VAL A N 1
ATOM 969 C CA . VAL A 1 123 ? -2.987 5.754 1.331 1.00 87.50 123 VAL A CA 1
ATOM 970 C C . VAL A 1 123 ? -3.737 4.546 1.898 1.00 87.50 123 VAL A C 1
ATOM 972 O O . VAL A 1 123 ? -4.357 4.643 2.965 1.00 87.50 123 VAL A O 1
ATOM 975 N N . LEU A 1 124 ? -3.660 3.405 1.208 1.00 89.75 124 LEU A N 1
ATOM 976 C CA . LEU A 1 124 ? -4.251 2.148 1.648 1.00 89.75 124 LEU A CA 1
ATOM 977 C C . LEU A 1 124 ? -3.653 1.687 2.985 1.00 89.75 124 LEU A C 1
ATOM 979 O O . LEU A 1 124 ? -4.414 1.416 3.918 1.00 89.75 124 LEU A O 1
ATOM 983 N N . PHE A 1 125 ? -2.330 1.702 3.116 1.00 90.88 125 PHE A N 1
ATOM 984 C CA . PHE A 1 125 ? -1.599 1.346 4.326 1.00 90.88 125 PHE A CA 1
ATOM 985 C C . PHE A 1 125 ? -2.045 2.176 5.524 1.00 90.88 125 PHE A C 1
ATOM 987 O O . PHE A 1 125 ? -2.415 1.625 6.563 1.00 90.88 125 PHE A O 1
ATOM 994 N N . GLN A 1 126 ? -2.107 3.502 5.378 1.00 90.06 126 GLN A N 1
ATOM 995 C CA . GLN A 1 126 ? -2.541 4.396 6.455 1.00 90.06 126 GLN A CA 1
ATOM 996 C C . GLN A 1 126 ? -3.983 4.106 6.894 1.00 90.06 126 GLN A C 1
ATOM 998 O O . GLN A 1 126 ? -4.293 4.080 8.091 1.00 90.06 126 GLN A O 1
ATOM 1003 N N . ALA A 1 127 ? -4.874 3.833 5.937 1.00 90.44 127 ALA A N 1
ATOM 1004 C CA . ALA A 1 127 ? -6.257 3.473 6.227 1.00 90.44 127 ALA A CA 1
ATOM 1005 C C . ALA A 1 127 ? -6.368 2.111 6.939 1.00 90.44 127 ALA A C 1
ATOM 1007 O O . ALA A 1 127 ? -7.095 1.993 7.933 1.00 90.44 127 ALA A O 1
ATOM 1008 N N . LEU A 1 128 ? -5.640 1.095 6.467 1.00 91.88 128 LEU A N 1
ATOM 1009 C CA . LEU A 1 128 ? -5.613 -0.247 7.053 1.00 91.88 128 LEU A CA 1
ATOM 1010 C C . LEU A 1 128 ? -4.990 -0.244 8.451 1.00 91.88 128 LEU A C 1
ATOM 1012 O O . LEU A 1 128 ? -5.541 -0.855 9.367 1.00 91.88 128 LEU A O 1
ATOM 1016 N N . MET A 1 129 ? -3.891 0.481 8.649 1.00 93.19 129 MET A N 1
ATOM 1017 C CA . MET A 1 129 ? -3.222 0.609 9.940 1.00 93.19 129 MET A CA 1
ATOM 1018 C C . MET A 1 129 ? -4.155 1.256 10.964 1.00 93.19 129 MET A C 1
ATOM 1020 O O . MET A 1 129 ? -4.338 0.727 12.064 1.00 93.19 129 MET A O 1
ATOM 1024 N N . LEU A 1 130 ? -4.812 2.361 10.595 1.00 91.62 130 LEU A N 1
ATOM 1025 C CA . LEU A 1 130 ? -5.785 3.018 11.464 1.00 91.62 130 LEU A CA 1
ATOM 1026 C C . LEU A 1 130 ? -6.953 2.082 11.807 1.00 91.62 130 LEU A C 1
ATOM 1028 O O . LEU A 1 130 ? -7.409 2.064 12.951 1.00 91.62 130 LEU A O 1
ATOM 1032 N N . LEU A 1 131 ? -7.434 1.289 10.848 1.00 90.31 131 LEU A N 1
ATOM 1033 C CA . LEU A 1 131 ? -8.468 0.279 11.084 1.00 90.31 131 LEU A CA 1
ATOM 1034 C C . LEU A 1 131 ? -8.023 -0.791 12.083 1.00 90.31 131 LEU A C 1
ATOM 1036 O O . LEU A 1 131 ? -8.739 -1.051 13.051 1.00 90.31 131 LEU A O 1
ATOM 1040 N N . VAL A 1 132 ? -6.839 -1.371 11.886 1.00 91.19 132 VAL A N 1
ATOM 1041 C CA . VAL A 1 132 ? -6.274 -2.384 12.787 1.00 91.19 132 VAL A CA 1
ATOM 1042 C C . VAL A 1 132 ? -6.131 -1.826 14.200 1.00 91.19 132 VAL A C 1
ATOM 1044 O O . VAL A 1 132 ? -6.596 -2.450 15.155 1.00 91.19 132 VAL A O 1
ATOM 1047 N N . LEU A 1 133 ? -5.553 -0.632 14.347 1.00 91.88 133 LEU A N 1
ATOM 1048 C CA . LEU A 1 133 ? -5.351 0.007 15.648 1.00 91.88 133 LEU A CA 1
ATOM 1049 C C . LEU A 1 133 ? -6.671 0.348 16.338 1.00 91.88 133 LEU A C 1
ATOM 1051 O O . LEU A 1 133 ? -6.785 0.205 17.553 1.00 91.88 133 LEU A O 1
ATOM 1055 N N . ARG A 1 134 ? -7.698 0.749 15.585 1.00 89.00 134 ARG A N 1
ATOM 1056 C CA . ARG A 1 134 ? -9.041 0.971 16.137 1.00 89.00 134 ARG A CA 1
ATOM 1057 C C . ARG A 1 134 ? -9.661 -0.313 16.660 1.00 89.00 134 ARG A C 1
ATOM 1059 O O . ARG A 1 134 ? -10.192 -0.302 17.769 1.00 89.00 134 ARG A O 1
ATOM 1066 N N . ASP A 1 135 ? -9.572 -1.393 15.892 1.00 87.31 135 ASP A N 1
ATOM 1067 C CA . ASP A 1 135 ? -10.086 -2.698 16.302 1.00 87.31 135 ASP A CA 1
ATOM 1068 C C . ASP A 1 135 ? -9.274 -3.262 17.490 1.00 87.31 135 ASP A C 1
ATOM 1070 O O . ASP A 1 135 ? -9.761 -4.112 18.232 1.00 87.31 135 ASP A O 1
ATOM 1074 N N . LEU A 1 136 ? -8.002 -2.879 17.661 1.00 88.12 136 LEU A N 1
ATOM 1075 C CA . LEU A 1 136 ? -7.154 -3.309 18.786 1.00 88.12 136 LEU A CA 1
ATOM 1076 C C . LEU A 1 136 ? -7.428 -2.513 20.063 1.00 88.12 136 LEU A C 1
ATOM 1078 O O . LEU A 1 136 ? -7.573 -3.096 21.131 1.00 88.12 136 LEU A O 1
ATOM 1082 N N . LEU A 1 137 ? -7.492 -1.187 19.958 1.00 89.62 137 LEU A N 1
ATOM 1083 C CA . LEU A 1 137 ? -7.529 -0.295 21.116 1.00 89.62 137 LEU A CA 1
ATOM 1084 C C . LEU A 1 137 ? -8.952 0.035 21.572 1.00 89.62 137 LEU A C 1
ATOM 1086 O O . LEU A 1 137 ? -9.133 0.580 22.658 1.00 89.62 137 LEU A O 1
ATOM 1090 N N . GLY A 1 138 ? -9.965 -0.188 20.726 1.00 84.69 138 GLY A N 1
ATOM 1091 C CA . GLY A 1 138 ? -11.366 0.152 21.009 1.00 84.69 138 GLY A CA 1
ATOM 1092 C C . GLY A 1 138 ? -11.647 1.657 21.148 1.00 84.69 138 GLY A C 1
ATOM 1093 O O . GLY A 1 138 ? -12.801 2.070 21.247 1.00 84.69 138 GLY A O 1
ATOM 1094 N N . ASN A 1 139 ? -10.613 2.506 21.116 1.00 87.44 139 ASN A N 1
ATOM 1095 C CA . ASN A 1 139 ? -10.701 3.948 21.294 1.00 87.44 139 ASN A CA 1
ATOM 1096 C C . ASN A 1 139 ? -10.077 4.689 20.107 1.00 87.44 139 ASN A C 1
ATOM 1098 O O . ASN A 1 139 ? -8.901 4.532 19.781 1.00 87.44 139 ASN A O 1
ATOM 1102 N N . LYS A 1 140 ? -10.878 5.561 19.491 1.00 85.06 140 LYS A N 1
ATOM 1103 C CA . LYS A 1 140 ? -10.516 6.307 18.279 1.00 85.06 140 LYS A CA 1
ATOM 1104 C C . LYS A 1 140 ? -9.343 7.265 18.489 1.00 85.06 140 LYS A C 1
ATOM 1106 O O . LYS A 1 140 ? -8.528 7.408 17.586 1.00 85.06 140 LYS A O 1
ATOM 1111 N N . ARG A 1 141 ? -9.261 7.917 19.654 1.00 88.06 141 ARG A N 1
ATOM 1112 C CA . ARG A 1 141 ? -8.195 8.887 19.953 1.00 88.06 141 ARG A CA 1
ATOM 1113 C C . ARG A 1 141 ? -6.851 8.183 20.078 1.00 88.06 141 ARG A C 1
ATOM 1115 O O . ARG A 1 141 ? -5.888 8.604 19.452 1.00 88.06 141 ARG A O 1
ATOM 1122 N N . TRP A 1 142 ? -6.825 7.075 20.816 1.00 91.31 142 TRP A N 1
ATOM 1123 C CA . TRP A 1 142 ? -5.624 6.258 20.967 1.00 91.31 142 TRP A CA 1
ATOM 1124 C C . TRP A 1 142 ? -5.199 5.626 19.646 1.00 91.31 142 TRP A C 1
ATOM 1126 O O . TRP A 1 142 ? -4.027 5.693 19.303 1.00 91.31 142 TRP A O 1
ATOM 1136 N N . ALA A 1 143 ? -6.139 5.094 18.863 1.00 92.25 143 ALA A N 1
ATOM 1137 C CA . ALA A 1 143 ? -5.815 4.544 17.551 1.00 92.25 143 ALA A CA 1
ATOM 1138 C C . ALA A 1 143 ? -5.187 5.576 16.612 1.00 92.25 143 ALA A C 1
ATOM 1140 O O . ALA A 1 143 ? -4.211 5.262 15.940 1.00 92.25 143 ALA A O 1
ATOM 1141 N N . PHE A 1 144 ? -5.699 6.810 16.605 1.00 91.75 144 PHE A N 1
ATOM 1142 C CA . PHE A 1 144 ? -5.088 7.889 15.836 1.00 91.75 144 PHE A CA 1
ATOM 1143 C C . PHE A 1 144 ? -3.702 8.269 16.368 1.00 91.75 144 PHE A C 1
ATOM 1145 O O . PHE A 1 144 ? -2.774 8.380 15.579 1.00 91.75 144 PHE A O 1
ATOM 1152 N N . ALA A 1 145 ? -3.538 8.423 17.686 1.00 91.81 145 ALA A N 1
ATOM 1153 C CA . ALA A 1 145 ? -2.248 8.770 18.285 1.00 91.81 145 ALA A CA 1
ATOM 1154 C C . ALA A 1 145 ? -1.163 7.725 17.968 1.00 91.81 145 ALA A C 1
ATOM 1156 O O . ALA A 1 145 ? -0.052 8.084 17.589 1.00 91.81 145 ALA A O 1
ATOM 1157 N N . TRP A 1 146 ? -1.505 6.437 18.049 1.00 94.69 146 TRP A N 1
ATOM 1158 C CA . TRP A 1 146 ? -0.601 5.353 17.671 1.00 94.69 146 TRP A CA 1
ATOM 1159 C C . TRP A 1 146 ? -0.327 5.326 16.165 1.00 94.69 146 TRP A C 1
ATOM 1161 O O . TRP A 1 146 ? 0.827 5.207 15.773 1.00 94.69 146 TRP A O 1
ATOM 1171 N N . ALA A 1 147 ? -1.346 5.499 15.316 1.00 92.69 147 ALA A N 1
ATOM 1172 C CA . ALA A 1 147 ? -1.164 5.573 13.862 1.00 92.69 147 ALA A CA 1
ATOM 1173 C C . ALA A 1 147 ? -0.247 6.740 13.459 1.00 92.69 147 ALA A C 1
ATOM 1175 O O . ALA A 1 147 ? 0.608 6.605 12.585 1.00 92.69 147 ALA A O 1
ATOM 1176 N N . PHE A 1 148 ? -0.395 7.877 14.138 1.00 91.50 148 PHE A N 1
ATOM 1177 C CA . PHE A 1 148 ? 0.458 9.043 13.960 1.00 91.50 148 PHE A CA 1
ATOM 1178 C C . PHE A 1 148 ? 1.899 8.760 14.404 1.00 91.50 148 PHE A C 1
ATOM 1180 O O . PHE A 1 148 ? 2.831 9.058 13.664 1.00 91.50 148 PHE A O 1
ATOM 1187 N N . ALA A 1 149 ? 2.093 8.107 15.555 1.00 90.38 149 ALA A N 1
ATOM 1188 C CA . ALA A 1 149 ? 3.417 7.689 16.017 1.00 90.38 149 ALA A CA 1
ATOM 1189 C C . ALA A 1 149 ? 4.105 6.716 15.042 1.00 90.38 149 ALA A C 1
ATOM 1191 O O . ALA A 1 149 ? 5.286 6.877 14.748 1.00 90.38 149 ALA A O 1
ATOM 1192 N N . PHE A 1 150 ? 3.370 5.750 14.480 1.00 88.62 150 PHE A N 1
ATOM 1193 C CA . PHE A 1 150 ? 3.894 4.888 13.416 1.00 88.62 150 PHE A CA 1
ATOM 1194 C C . PHE A 1 150 ? 4.265 5.687 12.167 1.00 88.62 150 PHE A C 1
ATOM 1196 O O . PHE A 1 150 ? 5.329 5.469 11.597 1.00 88.62 150 PHE A O 1
ATOM 1203 N N . SER A 1 151 ? 3.430 6.650 11.772 1.00 87.38 151 SER A N 1
ATOM 1204 C CA . SER A 1 151 ? 3.711 7.511 10.619 1.00 87.38 151 SER A CA 1
ATOM 1205 C C . SER A 1 151 ? 5.002 8.311 10.802 1.00 87.38 151 SER A C 1
ATOM 1207 O O . SER A 1 151 ? 5.786 8.394 9.865 1.00 87.38 151 SER A O 1
ATOM 1209 N N . LEU A 1 152 ? 5.282 8.814 12.011 1.00 83.75 152 LEU A N 1
ATOM 1210 C CA . LEU A 1 152 ? 6.548 9.487 12.333 1.00 83.75 152 LEU A CA 1
ATOM 1211 C C . LEU A 1 152 ? 7.773 8.594 12.095 1.00 83.75 152 LEU A C 1
ATOM 1213 O O . LEU A 1 152 ? 8.774 9.063 11.563 1.00 83.75 152 LEU A O 1
ATOM 1217 N N . ILE A 1 153 ? 7.689 7.313 12.466 1.00 80.88 153 ILE A N 1
ATOM 1218 C CA . ILE A 1 153 ? 8.772 6.344 12.242 1.00 80.88 153 ILE A CA 1
ATOM 1219 C C . ILE A 1 153 ? 8.950 6.087 10.740 1.00 80.88 153 ILE A C 1
ATOM 1221 O O . ILE A 1 153 ? 10.072 6.043 10.237 1.00 80.88 153 ILE A O 1
ATOM 1225 N N . LEU A 1 154 ? 7.842 5.945 10.011 1.00 74.25 154 LEU A N 1
ATOM 1226 C CA . LEU A 1 154 ? 7.854 5.609 8.587 1.00 74.25 154 LEU A CA 1
ATOM 1227 C C . LEU A 1 154 ? 8.407 6.737 7.711 1.00 74.25 154 LEU A C 1
ATOM 1229 O O . LEU A 1 154 ? 9.157 6.440 6.779 1.00 74.25 154 LEU A O 1
ATOM 1233 N N . CYS A 1 155 ? 8.106 8.001 8.034 1.00 71.88 155 CYS A N 1
ATOM 1234 C CA . CYS A 1 155 ? 8.642 9.170 7.327 1.00 71.88 155 CYS A CA 1
ATOM 1235 C C . CYS A 1 155 ? 10.177 9.213 7.301 1.00 71.88 155 CYS A C 1
ATOM 1237 O O . CYS A 1 155 ? 10.746 9.806 6.393 1.00 71.88 155 CYS A O 1
ATOM 1239 N N . GLY A 1 156 ? 10.851 8.619 8.293 1.00 61.41 156 GLY A N 1
ATOM 1240 C CA . GLY A 1 156 ? 12.308 8.695 8.422 1.00 61.41 156 GLY A CA 1
ATOM 1241 C C . GLY A 1 156 ? 13.093 7.549 7.778 1.00 61.41 156 GLY A C 1
ATOM 1242 O O . GLY A 1 156 ? 14.303 7.683 7.605 1.00 61.41 156 GLY A O 1
ATOM 1243 N N . HIS A 1 157 ? 12.461 6.411 7.466 1.00 59.16 157 HIS A N 1
ATOM 1244 C CA . HIS A 1 157 ? 13.226 5.199 7.131 1.00 59.16 157 HIS A CA 1
ATOM 1245 C C . HIS A 1 157 ? 12.620 4.289 6.067 1.00 59.16 157 HIS A C 1
ATOM 1247 O O . HIS A 1 157 ? 13.368 3.665 5.324 1.00 59.16 157 HIS A O 1
ATOM 1253 N N . VAL A 1 158 ? 11.292 4.178 6.000 1.00 56.72 158 VAL A N 1
ATOM 1254 C CA . VAL A 1 158 ? 10.636 3.168 5.152 1.00 56.72 158 VAL A CA 1
ATOM 1255 C C . VAL A 1 158 ? 10.157 3.774 3.833 1.00 56.72 158 VAL A C 1
ATOM 1257 O O . VAL A 1 158 ? 10.253 3.125 2.799 1.00 56.72 158 VAL A O 1
ATOM 1260 N N . TYR A 1 159 ? 9.730 5.043 3.826 1.00 61.84 159 TYR A N 1
ATOM 1261 C CA . TYR A 1 159 ? 9.243 5.678 2.594 1.00 61.84 159 TYR A CA 1
ATOM 1262 C C . TYR A 1 159 ? 10.339 5.989 1.576 1.00 61.84 159 TYR A C 1
ATOM 1264 O O . TYR A 1 159 ? 10.112 5.849 0.381 1.00 61.84 159 TYR A O 1
ATOM 1272 N N . THR A 1 160 ? 11.542 6.325 2.039 1.00 53.66 160 THR A N 1
ATOM 1273 C CA . THR A 1 160 ? 12.735 6.498 1.196 1.00 53.66 160 THR A CA 1
ATOM 1274 C C . THR A 1 160 ? 13.078 5.247 0.388 1.00 53.66 160 THR A C 1
ATOM 1276 O O . THR A 1 160 ? 13.607 5.347 -0.715 1.00 53.66 160 THR A O 1
ATOM 1279 N N . VAL A 1 161 ? 12.766 4.070 0.932 1.00 54.28 161 VAL A N 1
ATOM 1280 C CA . VAL A 1 161 ? 13.104 2.761 0.362 1.00 54.28 161 VAL A CA 1
ATOM 1281 C C . VAL A 1 161 ? 12.089 2.349 -0.712 1.00 54.28 161 VAL A C 1
ATOM 1283 O O . VAL A 1 161 ? 12.460 1.711 -1.696 1.00 54.28 161 VAL A O 1
ATOM 1286 N N . ASP A 1 162 ? 10.831 2.789 -0.613 1.00 64.81 162 ASP A N 1
ATOM 1287 C CA . ASP A 1 162 ? 9.818 2.465 -1.622 1.00 64.81 162 ASP A CA 1
ATOM 1288 C C . ASP A 1 162 ? 10.049 3.158 -2.975 1.00 64.81 162 ASP A C 1
ATOM 1290 O O . ASP A 1 162 ? 9.814 2.532 -4.013 1.00 64.81 162 ASP A O 1
ATOM 1294 N N . TYR A 1 163 ? 10.646 4.360 -3.001 1.00 69.38 163 TYR A N 1
ATOM 1295 C CA . TYR A 1 163 ? 11.032 5.034 -4.257 1.00 69.38 163 TYR A CA 1
ATOM 1296 C C . TYR A 1 163 ? 12.017 4.231 -5.107 1.00 69.38 163 TYR A C 1
ATOM 1298 O O . TYR A 1 163 ? 12.115 4.454 -6.311 1.00 69.38 163 TYR A O 1
ATOM 1306 N N . GLY A 1 164 ? 12.724 3.277 -4.501 1.00 73.31 164 GLY A N 1
ATOM 1307 C CA . GLY A 1 164 ? 13.630 2.368 -5.189 1.00 73.31 164 GLY A CA 1
ATOM 1308 C C . GLY A 1 164 ? 12.942 1.242 -5.954 1.00 73.31 164 GLY A C 1
ATOM 1309 O O . GLY A 1 164 ? 13.593 0.235 -6.203 1.00 73.31 164 GLY A O 1
ATOM 1310 N N . GLY A 1 165 ? 11.641 1.341 -6.247 1.00 72.94 165 GLY A N 1
ATOM 1311 C CA . GLY A 1 165 ? 10.884 0.273 -6.905 1.00 72.94 165 GLY A CA 1
ATOM 1312 C C . GLY A 1 165 ? 10.738 -0.976 -6.034 1.00 72.94 165 GLY A C 1
ATOM 1313 O O . GLY A 1 165 ? 10.583 -2.080 -6.557 1.00 72.94 165 GLY A O 1
ATOM 1314 N N . LEU A 1 166 ? 10.819 -0.834 -4.702 1.00 77.06 166 LEU A N 1
ATOM 1315 C CA . LEU A 1 166 ? 10.899 -1.995 -3.820 1.00 77.06 166 LEU A CA 1
ATOM 1316 C C . LEU A 1 166 ? 9.529 -2.593 -3.450 1.00 77.06 166 LEU A C 1
ATOM 1318 O O . LEU A 1 166 ? 9.426 -3.820 -3.377 1.00 77.06 166 LEU A O 1
ATOM 1322 N N . PHE A 1 167 ? 8.487 -1.759 -3.341 1.00 82.00 167 PHE A N 1
ATOM 1323 C CA . PHE A 1 167 ? 7.106 -2.148 -3.014 1.00 82.00 167 PHE A CA 1
ATOM 1324 C C . PHE A 1 167 ? 6.956 -2.821 -1.634 1.00 82.00 167 PHE A C 1
ATOM 1326 O O . PHE A 1 167 ? 6.132 -3.720 -1.451 1.00 82.00 167 PHE A O 1
ATOM 1333 N N . ASP A 1 168 ? 7.700 -2.359 -0.632 1.00 81.62 168 ASP A N 1
ATOM 1334 C CA . ASP A 1 168 ? 7.594 -2.851 0.744 1.00 81.62 168 ASP A CA 1
ATOM 1335 C C . ASP A 1 168 ? 6.245 -2.456 1.375 1.00 81.62 168 ASP A C 1
ATOM 1337 O O . ASP A 1 168 ? 5.645 -3.262 2.097 1.00 81.62 168 ASP A O 1
ATOM 1341 N N . THR A 1 169 ? 5.686 -1.282 1.033 1.00 84.75 169 THR A N 1
ATOM 1342 C CA . THR A 1 169 ? 4.322 -0.904 1.457 1.00 84.75 169 THR A CA 1
ATOM 1343 C C . THR A 1 169 ? 3.282 -1.937 1.012 1.00 84.75 169 THR A C 1
ATOM 1345 O O . THR A 1 169 ? 2.395 -2.273 1.795 1.00 84.75 169 THR A O 1
ATOM 1348 N N . LEU A 1 170 ? 3.419 -2.534 -0.182 1.00 87.81 170 LEU A N 1
ATOM 1349 C CA . LEU A 1 170 ? 2.502 -3.584 -0.649 1.00 87.81 170 LEU A CA 1
ATOM 1350 C C . LEU A 1 170 ? 2.528 -4.808 0.277 1.00 87.81 170 LEU A C 1
ATOM 1352 O O . LEU A 1 170 ? 1.484 -5.383 0.591 1.00 87.81 170 LEU A O 1
ATOM 1356 N N . ALA A 1 171 ? 3.713 -5.218 0.731 1.00 86.56 171 ALA A N 1
ATOM 1357 C CA . ALA A 1 171 ? 3.849 -6.338 1.657 1.00 86.56 171 ALA A CA 1
ATOM 1358 C C . ALA A 1 171 ? 3.198 -6.023 3.013 1.00 86.56 171 ALA A C 1
ATOM 1360 O O . ALA A 1 171 ? 2.501 -6.870 3.581 1.00 86.56 171 ALA A O 1
ATOM 1361 N N . PHE A 1 172 ? 3.366 -4.795 3.511 1.00 88.19 172 PHE A N 1
ATOM 1362 C CA . PHE A 1 172 ? 2.706 -4.348 4.735 1.00 88.19 172 PHE A CA 1
ATOM 1363 C C . PHE A 1 172 ? 1.184 -4.257 4.592 1.00 88.19 172 PHE A C 1
ATOM 1365 O O . PHE A 1 172 ? 0.472 -4.665 5.511 1.00 88.19 172 PHE A O 1
ATOM 1372 N N . ASP A 1 173 ? 0.669 -3.814 3.446 1.00 89.94 173 ASP A N 1
ATOM 1373 C CA . ASP A 1 173 ? -0.765 -3.822 3.153 1.00 89.94 173 ASP A CA 1
ATOM 1374 C C . ASP A 1 173 ? -1.339 -5.234 3.220 1.00 89.94 173 ASP A C 1
ATOM 1376 O O . ASP A 1 173 ? -2.327 -5.478 3.918 1.00 89.94 173 ASP A O 1
ATOM 1380 N N . LEU A 1 174 ? -0.687 -6.191 2.555 1.00 89.75 174 LEU A N 1
ATOM 1381 C CA . LEU A 1 174 ? -1.091 -7.596 2.585 1.00 89.75 174 LEU A CA 1
ATOM 1382 C C . LEU A 1 174 ? -1.065 -8.159 4.011 1.00 89.75 174 LEU A C 1
ATOM 1384 O O . LEU A 1 174 ? -1.990 -8.874 4.409 1.00 89.75 174 LEU A O 1
ATOM 1388 N N . LEU A 1 175 ? -0.059 -7.796 4.810 1.00 90.88 175 LEU A N 1
ATOM 1389 C CA . LEU A 1 175 ? 0.027 -8.183 6.216 1.00 90.88 175 LEU A CA 1
ATOM 1390 C C . LEU A 1 175 ? -1.124 -7.593 7.047 1.00 90.88 175 LEU A C 1
ATOM 1392 O O . LEU A 1 175 ? -1.769 -8.320 7.805 1.00 90.88 175 LEU A O 1
ATOM 1396 N N . LEU A 1 176 ? -1.420 -6.298 6.908 1.00 91.12 176 LEU A N 1
ATOM 1397 C CA . LEU A 1 176 ? -2.512 -5.646 7.636 1.00 91.12 176 LEU A CA 1
ATOM 1398 C C . LEU A 1 176 ? -3.874 -6.216 7.230 1.00 91.12 176 LEU A C 1
ATOM 1400 O O . LEU A 1 176 ? -4.718 -6.467 8.096 1.00 91.12 176 LEU A O 1
ATOM 1404 N N . VAL A 1 177 ? -4.076 -6.497 5.941 1.00 90.12 177 VAL A N 1
ATOM 1405 C CA . VAL A 1 177 ? -5.258 -7.214 5.449 1.00 90.12 177 VAL A CA 1
ATOM 1406 C C . VAL A 1 177 ? -5.346 -8.596 6.095 1.00 90.12 177 VAL A C 1
ATOM 1408 O O . VAL A 1 177 ? -6.402 -8.943 6.623 1.00 90.12 177 VAL A O 1
ATOM 1411 N N . ALA A 1 178 ? -4.257 -9.368 6.137 1.00 88.69 178 ALA A N 1
ATOM 1412 C CA . ALA A 1 178 ? -4.239 -10.684 6.774 1.00 88.69 178 ALA A CA 1
ATOM 1413 C C . ALA A 1 178 ? -4.587 -10.613 8.272 1.00 88.69 178 ALA A C 1
ATOM 1415 O O . ALA A 1 178 ? -5.365 -11.434 8.766 1.00 88.69 178 ALA A O 1
ATOM 1416 N N . ILE A 1 179 ? -4.087 -9.603 8.994 1.00 89.12 179 ILE A N 1
ATOM 1417 C CA . ILE A 1 179 ? -4.433 -9.353 10.401 1.00 89.12 179 ILE A CA 1
ATOM 1418 C C . ILE A 1 179 ? -5.929 -9.046 10.546 1.00 89.12 179 ILE A C 1
ATOM 1420 O O . ILE A 1 179 ? -6.596 -9.647 11.393 1.00 89.12 179 ILE A O 1
ATOM 1424 N N . LEU A 1 180 ? -6.478 -8.147 9.722 1.00 85.50 180 LEU A N 1
ATOM 1425 C CA . LEU A 1 180 ? -7.904 -7.796 9.749 1.00 85.50 180 LEU A CA 1
ATOM 1426 C C . LEU A 1 180 ? -8.788 -9.010 9.459 1.00 85.50 180 LEU A C 1
ATOM 1428 O O . LEU A 1 180 ? -9.763 -9.247 10.175 1.00 85.50 180 LEU A O 1
ATOM 1432 N N . LEU A 1 181 ? -8.433 -9.798 8.445 1.00 84.25 181 LEU A N 1
ATOM 1433 C CA . LEU A 1 181 ? -9.149 -11.016 8.079 1.00 84.25 181 LEU A CA 1
ATOM 1434 C C . LEU A 1 181 ? -9.104 -12.042 9.210 1.00 84.25 181 LEU A C 1
ATOM 1436 O O . LEU A 1 181 ? -10.152 -12.545 9.613 1.00 84.25 181 LEU A O 1
ATOM 1440 N N . ARG A 1 182 ? -7.922 -12.304 9.782 1.00 80.06 182 ARG A N 1
ATOM 1441 C CA . ARG A 1 182 ? -7.769 -13.248 10.894 1.00 80.06 182 ARG A CA 1
ATOM 1442 C C . ARG A 1 182 ? -8.596 -12.821 12.100 1.00 80.06 182 ARG A C 1
ATOM 1444 O O . ARG A 1 182 ? -9.335 -13.633 12.643 1.00 80.06 182 ARG A O 1
ATOM 1451 N N . ARG A 1 183 ? -8.525 -11.559 12.523 1.00 71.56 183 ARG A N 1
ATOM 1452 C CA . ARG A 1 183 ? -9.277 -11.105 13.707 1.00 71.56 183 ARG A CA 1
ATOM 1453 C C . ARG A 1 183 ? -10.783 -11.230 13.517 1.00 71.56 183 ARG A C 1
ATOM 1455 O O . ARG A 1 183 ? -11.485 -11.541 14.469 1.00 71.56 183 ARG A O 1
ATOM 1462 N N . ARG A 1 184 ? -11.278 -11.033 12.299 1.00 69.50 184 ARG A N 1
ATOM 1463 C CA . ARG A 1 184 ? -12.712 -11.121 12.004 1.00 69.50 184 ARG A CA 1
ATOM 1464 C C . ARG A 1 184 ? -13.196 -12.547 11.768 1.00 69.50 184 ARG A C 1
ATOM 1466 O O . ARG A 1 184 ? -14.336 -12.839 12.096 1.00 69.50 184 ARG A O 1
ATOM 1473 N N . ALA A 1 185 ? -12.341 -13.426 11.250 1.00 63.22 185 ALA A N 1
ATOM 1474 C CA . ALA A 1 185 ? -12.645 -14.847 11.100 1.00 63.22 185 ALA A CA 1
ATOM 1475 C C . ALA A 1 185 ? -12.631 -15.601 12.443 1.00 63.22 185 ALA A C 1
ATOM 1477 O O . ALA A 1 185 ? -13.360 -16.573 12.601 1.00 63.22 185 ALA A O 1
ATOM 1478 N N . TRP A 1 186 ? -11.820 -15.150 13.408 1.00 54.81 186 TRP A N 1
ATOM 1479 C CA . TRP A 1 186 ? -11.630 -15.821 14.702 1.00 54.81 186 TRP A CA 1
ATOM 1480 C C . TRP A 1 186 ? -12.352 -15.160 15.882 1.00 54.81 186 TRP A C 1
ATOM 1482 O O . TRP A 1 186 ? -12.302 -15.691 16.991 1.00 54.81 186 TRP A O 1
ATOM 1492 N N . MET A 1 187 ? -13.054 -14.039 15.679 1.00 51.03 187 MET A N 1
ATOM 1493 C CA . MET A 1 187 ? -14.056 -13.598 16.650 1.00 51.03 187 MET A CA 1
ATOM 1494 C C . MET A 1 187 ? -15.256 -14.546 16.569 1.00 51.03 187 MET A C 1
ATOM 1496 O O . MET A 1 187 ? -16.232 -14.281 15.873 1.00 51.03 187 MET A O 1
ATOM 1500 N N . VAL A 1 188 ? -15.148 -15.672 17.282 1.00 47.19 188 VAL A N 1
ATOM 1501 C CA . VAL A 1 188 ? -16.293 -16.461 17.743 1.00 47.19 188 VAL A CA 1
ATOM 1502 C C . VAL A 1 188 ? -17.239 -15.471 18.399 1.00 47.19 188 VAL A C 1
ATOM 1504 O O . VAL A 1 188 ? -16.842 -14.781 19.337 1.00 47.19 188 VAL A O 1
ATOM 1507 N N . ASP A 1 189 ? -18.450 -15.357 17.865 1.00 46.94 189 ASP A N 1
ATOM 1508 C CA . ASP A 1 189 ? -19.488 -14.529 18.454 1.00 46.94 189 ASP A CA 1
ATOM 1509 C C . ASP A 1 189 ? -19.624 -14.919 19.940 1.00 46.94 189 ASP A C 1
ATOM 1511 O O . ASP A 1 189 ? -20.001 -16.056 20.236 1.00 46.94 189 ASP A O 1
ATOM 1515 N N . PRO A 1 190 ? -19.285 -14.033 20.897 1.00 49.56 190 PRO A N 1
ATOM 1516 C CA . PRO A 1 190 ? -19.400 -14.355 22.315 1.00 49.56 190 PRO A CA 1
ATOM 1517 C C . PRO A 1 190 ? -20.862 -14.566 22.734 1.00 49.56 190 PRO A C 1
ATOM 1519 O O . PRO A 1 190 ? -21.112 -15.054 23.835 1.00 49.56 190 PRO A O 1
ATOM 1522 N N . THR A 1 191 ? -21.818 -14.222 21.864 1.00 50.47 191 THR A N 1
ATOM 1523 C CA . THR A 1 191 ? -23.250 -14.473 22.030 1.00 50.47 191 THR A CA 1
ATOM 1524 C C . THR A 1 191 ? -23.744 -15.721 21.296 1.00 50.47 191 THR A C 1
ATOM 1526 O O . THR A 1 191 ? -24.898 -16.106 21.488 1.00 50.47 191 THR A O 1
ATOM 1529 N N . ALA A 1 192 ? -22.892 -16.409 20.521 1.00 50.56 192 ALA A N 1
ATOM 1530 C CA . ALA A 1 192 ? -23.267 -17.688 19.934 1.00 50.56 192 ALA A CA 1
ATOM 1531 C C . ALA A 1 192 ? -23.493 -18.712 21.060 1.00 50.56 192 ALA A C 1
ATOM 1533 O O . ALA A 1 192 ? -22.600 -18.928 21.889 1.00 50.56 192 ALA A O 1
ATOM 1534 N N . PRO A 1 193 ? -24.676 -19.350 21.123 1.00 43.28 193 PRO A N 1
ATOM 1535 C CA . PRO A 1 193 ? -24.964 -20.333 22.151 1.00 43.28 193 PRO A CA 1
ATOM 1536 C C . PRO A 1 193 ? -23.934 -21.456 22.053 1.00 43.28 193 PRO A C 1
ATOM 1538 O O . PRO A 1 193 ? -23.781 -22.087 21.006 1.00 43.28 193 PRO A O 1
ATOM 1541 N N . ARG A 1 194 ? -23.212 -21.705 23.152 1.00 42.59 194 ARG A N 1
ATOM 1542 C CA . ARG A 1 194 ? -22.352 -22.883 23.272 1.00 42.59 194 ARG A CA 1
ATOM 1543 C C . ARG A 1 194 ? -23.256 -24.103 23.163 1.00 42.59 194 ARG A C 1
ATOM 1545 O O . ARG A 1 194 ? -23.932 -24.455 24.128 1.00 42.59 194 ARG A O 1
ATOM 1552 N N . VAL A 1 195 ? -23.287 -24.729 21.991 1.00 46.38 195 VAL A N 1
ATOM 1553 C CA . VAL A 1 195 ? -23.879 -26.054 21.828 1.00 46.38 195 VAL A CA 1
ATOM 1554 C C . VAL A 1 195 ? -22.977 -27.006 22.604 1.00 46.38 195 VAL A C 1
ATOM 1556 O O . VAL A 1 195 ? -21.948 -27.468 22.120 1.00 46.38 195 VAL A O 1
ATOM 1559 N N . LEU A 1 196 ? -23.319 -27.207 23.874 1.00 44.50 196 LEU A N 1
ATOM 1560 C CA . LEU A 1 196 ? -22.758 -28.261 24.700 1.00 44.50 196 LEU A CA 1
ATOM 1561 C C . LEU A 1 196 ? -23.263 -29.575 24.109 1.00 44.50 196 LEU A C 1
ATOM 1563 O O . LEU A 1 196 ? -24.391 -29.984 24.374 1.00 44.50 196 LEU A O 1
ATOM 1567 N N . HIS A 1 197 ? -22.441 -30.203 23.273 1.00 42.03 197 HIS A N 1
ATOM 1568 C CA . HIS A 1 197 ? -22.635 -31.600 22.919 1.00 42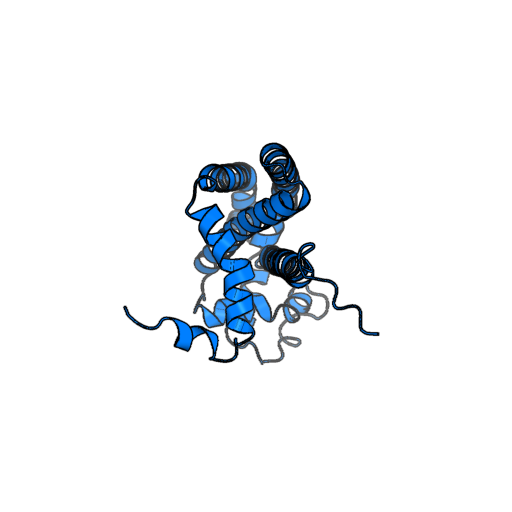.03 197 HIS A CA 1
ATOM 1569 C C . HIS A 1 197 ? -22.493 -32.423 24.205 1.00 42.03 197 HIS A C 1
ATOM 1571 O O . HIS A 1 197 ? -21.411 -32.489 24.789 1.00 42.03 197 HIS A O 1
ATOM 1577 N N . ARG A 1 198 ? -23.623 -32.952 24.681 1.00 47.72 198 ARG A N 1
ATOM 1578 C CA . ARG A 1 198 ? -23.677 -34.077 25.616 1.00 47.72 198 ARG A CA 1
ATOM 1579 C C . ARG A 1 198 ? -23.753 -35.367 24.822 1.00 47.72 198 ARG A C 1
ATOM 1581 O O . ARG A 1 198 ? -24.409 -35.335 23.756 1.00 47.72 198 ARG A O 1
#

pLDDT: mean 73.45, std 15.82, range [40.25, 94.69]